Protein AF-A0A967NR79-F1 (afdb_monomer_lite)

Foldseek 3Di:
DDVVVVVVVVPPDDDDDDPPPPCVVDDPPVVVVDQDDAQLRQLLVVLVVDPDDPLLSVLLNVLSVQADLLQERPDDLVRSCVVSVDDSVSSVVSLVVSCQDPPHLGHHNALLSRLLRVCVVVVCCVPLLVVCSVPPVVCLVVVVLVVSCVVVVHDSVVSVVSSVVSVPDRSRRSNVRDPPPPPD

Sequence (184 aa):
IDWKTYLESYSLGGSTADSYEDDEDRPSYENLLTRKPSLSDHLMWQLSLSRLEDQERAIAGEIIGNVDDDGYLHVSVDELVDQIGCDPEQIEKVLDVVQNFDPPGVASRNLQECLLKQVEQLGMTDELVGIILREHINELETRRYQVIARNLQVPMDDVLGAAKFISGLDPRPGSQYSQEDVHY

Structure (mmCIF, N/CA/C/O backbone):
data_AF-A0A967NR79-F1
#
_entry.id   AF-A0A967NR79-F1
#
loop_
_atom_site.group_PDB
_atom_site.id
_atom_site.type_symbol
_atom_site.label_atom_id
_atom_site.label_alt_id
_atom_site.label_comp_id
_atom_site.label_asym_id
_atom_site.label_entity_id
_atom_site.label_seq_id
_atom_site.pdbx_PDB_ins_code
_atom_site.Cartn_x
_atom_site.Cartn_y
_atom_site.Cartn_z
_atom_site.occupancy
_atom_site.B_iso_or_equiv
_atom_site.auth_seq_id
_atom_site.auth_comp_id
_atom_site.auth_asym_id
_atom_site.auth_atom_id
_atom_site.pdbx_PDB_model_num
ATOM 1 N N . ILE A 1 1 ? 13.722 28.605 49.360 1.00 50.03 1 ILE A N 1
ATOM 2 C CA . ILE A 1 1 ? 13.320 27.310 49.952 1.00 50.03 1 ILE A CA 1
ATOM 3 C C . ILE A 1 1 ? 14.603 26.510 50.066 1.00 50.03 1 ILE A C 1
ATOM 5 O O . ILE A 1 1 ? 15.165 26.144 49.041 1.00 50.03 1 ILE A O 1
ATOM 9 N N . ASP A 1 2 ? 15.149 26.430 51.278 1.00 47.94 2 ASP A N 1
ATOM 10 C CA . ASP A 1 2 ? 16.471 25.857 51.538 1.00 47.94 2 ASP A CA 1
ATOM 11 C C . ASP A 1 2 ? 16.319 24.357 51.799 1.00 47.94 2 ASP A C 1
ATOM 13 O O . ASP A 1 2 ? 15.851 23.916 52.848 1.00 47.94 2 ASP A O 1
ATOM 17 N N . TRP A 1 3 ? 16.609 23.578 50.764 1.00 58.78 3 TRP A N 1
ATOM 18 C CA . TRP A 1 3 ? 16.385 22.136 50.715 1.00 58.78 3 TRP A CA 1
ATOM 19 C C . TRP A 1 3 ? 17.410 21.348 51.542 1.00 58.78 3 TRP A C 1
ATOM 21 O O . TRP A 1 3 ? 17.185 20.172 51.817 1.00 58.78 3 TRP A O 1
ATOM 31 N N . LYS A 1 4 ? 18.498 21.983 52.002 1.00 57.75 4 LYS A N 1
ATOM 32 C CA . LYS A 1 4 ? 19.481 21.344 52.892 1.00 57.75 4 LYS A CA 1
ATOM 33 C C . LYS A 1 4 ? 18.946 21.143 54.306 1.00 57.75 4 LYS A C 1
ATOM 35 O O . LYS A 1 4 ? 19.145 20.084 54.890 1.00 57.75 4 LYS A O 1
ATOM 40 N N . THR A 1 5 ? 18.188 22.108 54.822 1.00 56.47 5 THR A N 1
ATOM 41 C CA . THR A 1 5 ? 17.592 22.033 56.166 1.00 56.47 5 THR A CA 1
ATOM 42 C C . THR A 1 5 ? 16.515 20.949 56.268 1.00 56.47 5 THR A C 1
ATOM 44 O O . THR A 1 5 ? 16.303 20.380 57.335 1.00 56.47 5 THR A O 1
ATOM 47 N N . TYR A 1 6 ? 15.849 20.633 55.152 1.00 61.28 6 TYR A N 1
ATOM 48 C CA . TYR A 1 6 ? 14.828 19.582 55.092 1.00 61.28 6 TYR A CA 1
ATOM 49 C C . TYR A 1 6 ? 15.430 18.169 55.088 1.00 61.28 6 TYR A C 1
ATOM 51 O O . TYR A 1 6 ? 14.800 17.223 55.547 1.00 61.28 6 TYR A O 1
ATOM 59 N N . LEU A 1 7 ? 16.657 18.031 54.579 1.00 62.59 7 LEU A N 1
ATOM 60 C CA . LEU A 1 7 ? 17.375 16.759 54.490 1.00 62.59 7 LEU A CA 1
ATOM 61 C C . LEU A 1 7 ? 18.092 16.420 55.806 1.00 62.59 7 LEU A C 1
ATOM 63 O O . LEU A 1 7 ? 18.129 15.262 56.213 1.00 62.59 7 LEU A O 1
ATOM 67 N N . GLU A 1 8 ? 18.598 17.430 56.519 1.00 50.34 8 GLU A N 1
ATOM 68 C CA . GLU A 1 8 ? 19.242 17.235 57.825 1.00 50.34 8 GLU A CA 1
ATOM 69 C C . GLU A 1 8 ? 18.258 16.839 58.937 1.00 50.34 8 GLU A C 1
ATOM 71 O O . GLU A 1 8 ? 18.634 16.085 59.835 1.00 50.34 8 GLU A O 1
ATOM 76 N N . SER A 1 9 ? 16.992 17.271 58.876 1.00 52.62 9 SER A N 1
ATOM 77 C CA . SER A 1 9 ? 15.985 16.914 59.891 1.00 52.62 9 SER A CA 1
ATOM 78 C C . SER A 1 9 ? 15.571 15.439 59.847 1.00 52.62 9 SER A C 1
ATOM 80 O O . SER A 1 9 ? 15.115 14.906 60.857 1.00 52.62 9 SER A O 1
ATOM 82 N N . TYR A 1 10 ? 15.779 14.764 58.713 1.00 54.59 10 TYR A N 1
ATOM 83 C CA . TYR A 1 10 ? 15.472 13.342 58.542 1.00 54.59 10 TYR A CA 1
ATOM 84 C C . TYR A 1 10 ? 16.602 12.413 59.013 1.00 54.59 10 TYR A C 1
ATOM 86 O O . TYR A 1 10 ? 16.379 11.223 59.219 1.00 54.59 10 TYR A O 1
ATOM 94 N N . SER A 1 11 ? 17.815 12.941 59.214 1.00 50.12 11 SER A N 1
ATOM 95 C CA . SER A 1 11 ? 19.000 12.135 59.538 1.00 50.12 11 SER A CA 1
ATOM 96 C C . SER A 1 11 ? 19.236 11.926 61.044 1.00 50.12 11 SER A C 1
ATOM 98 O O . SER A 1 11 ? 20.211 11.272 61.415 1.00 50.12 11 SER A O 1
ATOM 100 N N . LEU A 1 12 ? 18.382 12.450 61.931 1.00 53.16 12 LEU A N 1
ATOM 101 C CA . LEU A 1 12 ? 18.560 12.330 63.384 1.00 53.16 12 LEU A CA 1
ATOM 102 C C . LEU A 1 12 ? 17.370 11.614 64.044 1.00 53.16 12 LEU A C 1
ATOM 104 O O . LEU A 1 12 ? 16.599 12.203 64.797 1.00 53.16 12 LEU A O 1
ATOM 108 N N . GLY A 1 13 ? 17.211 10.320 63.753 1.00 41.91 13 GLY A N 1
ATOM 109 C CA . GLY A 1 13 ? 16.096 9.535 64.288 1.00 41.91 13 GLY A CA 1
ATOM 110 C C . GLY A 1 13 ? 16.207 8.025 64.092 1.00 41.91 13 GLY A C 1
ATOM 111 O O . GLY A 1 13 ? 15.398 7.454 63.383 1.00 41.91 13 GLY A O 1
ATOM 112 N N . GLY A 1 14 ? 17.201 7.402 64.732 1.00 39.66 14 GLY A N 1
ATOM 113 C CA . GLY A 1 14 ? 17.130 6.049 65.310 1.00 39.66 14 GLY A CA 1
ATOM 114 C C . GLY A 1 14 ? 16.618 4.872 64.463 1.00 39.66 14 GLY A C 1
ATOM 115 O O . GLY A 1 14 ? 15.421 4.636 64.362 1.00 39.66 14 GLY A O 1
ATOM 116 N N . SER A 1 15 ? 17.574 4.055 64.020 1.00 49.41 15 SER A N 1
ATOM 117 C CA . SER A 1 15 ? 17.548 2.592 63.875 1.00 49.41 15 SER A CA 1
ATOM 118 C C . SER A 1 15 ? 16.203 1.868 64.053 1.00 49.41 15 SER A C 1
ATOM 120 O O . SER A 1 15 ? 15.796 1.545 65.168 1.00 49.41 15 SER A O 1
ATOM 122 N N . THR A 1 16 ? 15.623 1.442 62.935 1.00 38.75 16 THR A N 1
ATOM 123 C CA . THR A 1 16 ? 14.939 0.147 62.843 1.00 38.75 16 THR A CA 1
ATOM 124 C C . THR A 1 16 ? 15.657 -0.655 61.769 1.00 38.75 16 THR A C 1
ATOM 126 O O . THR A 1 16 ? 15.883 -0.179 60.660 1.00 38.75 16 THR A O 1
ATOM 129 N N . ALA A 1 17 ? 16.137 -1.830 62.164 1.00 48.03 17 ALA A N 1
ATOM 130 C CA . ALA A 1 17 ? 16.659 -2.820 61.248 1.00 48.03 17 ALA A CA 1
ATOM 131 C C . ALA A 1 17 ? 15.478 -3.345 60.431 1.00 48.03 17 ALA A C 1
ATOM 133 O O . ALA A 1 17 ? 14.705 -4.153 60.935 1.00 48.03 17 ALA A O 1
ATOM 134 N N . ASP A 1 18 ? 15.343 -2.857 59.206 1.00 36.00 18 ASP A N 1
ATOM 135 C CA . ASP A 1 18 ? 14.655 -3.581 58.151 1.00 36.00 18 ASP A CA 1
ATOM 136 C C . ASP A 1 18 ? 15.695 -3.834 57.068 1.00 36.00 18 ASP A C 1
ATOM 138 O O . ASP A 1 18 ? 16.332 -2.910 56.551 1.00 36.00 18 ASP A O 1
ATOM 142 N N . SER A 1 19 ? 15.944 -5.113 56.817 1.00 41.72 19 SER A N 1
ATOM 143 C CA . SER A 1 19 ? 16.743 -5.566 55.695 1.00 41.72 19 SER A CA 1
ATOM 144 C C . SER A 1 19 ? 16.012 -5.152 54.425 1.00 41.72 19 SER A C 1
ATOM 146 O O . SER A 1 19 ? 15.098 -5.839 53.982 1.00 41.72 19 SER A O 1
ATOM 148 N N . TYR A 1 20 ? 16.406 -4.026 53.840 1.00 39.44 20 TYR A N 1
ATOM 149 C CA . TYR A 1 20 ? 16.161 -3.805 52.426 1.00 39.44 20 TYR A CA 1
ATOM 150 C C . TYR A 1 20 ? 17.082 -4.779 51.696 1.00 39.44 20 TYR A C 1
ATOM 152 O O . TYR A 1 20 ? 18.272 -4.516 51.521 1.00 39.44 20 TYR A O 1
ATOM 160 N N . GLU A 1 21 ? 16.545 -5.959 51.379 1.00 42.28 21 GLU A N 1
ATOM 161 C CA . GLU A 1 21 ? 17.017 -6.708 50.223 1.00 42.28 21 GLU A CA 1
ATOM 162 C C . GLU A 1 21 ? 17.075 -5.719 49.061 1.00 42.28 21 GLU A C 1
ATOM 164 O O . GLU A 1 21 ? 16.127 -4.971 48.810 1.00 42.28 21 GLU A O 1
ATOM 169 N N . ASP A 1 22 ? 18.255 -5.650 48.460 1.00 46.41 22 ASP A N 1
ATOM 170 C CA . ASP A 1 22 ? 18.539 -4.891 47.260 1.00 46.41 22 ASP A CA 1
ATOM 171 C C . ASP A 1 22 ? 17.556 -5.362 46.184 1.00 46.41 22 ASP A C 1
ATOM 173 O O . ASP A 1 22 ? 17.708 -6.436 45.607 1.00 46.41 22 ASP A O 1
ATOM 177 N N . ASP A 1 23 ? 16.473 -4.608 46.001 1.00 48.06 23 ASP A N 1
ATOM 178 C CA . ASP A 1 23 ? 15.471 -4.824 44.957 1.00 48.06 23 ASP A CA 1
ATOM 179 C C . ASP A 1 23 ? 16.078 -4.316 43.636 1.00 48.06 23 ASP A C 1
ATOM 181 O O . ASP A 1 23 ? 15.612 -3.348 43.030 1.00 48.06 23 ASP A O 1
ATOM 185 N N . GLU A 1 24 ? 17.191 -4.951 43.247 1.00 49.53 24 GLU A N 1
ATOM 186 C CA . GLU A 1 24 ? 17.968 -4.745 42.015 1.00 49.53 24 GLU A CA 1
ATOM 187 C C . GLU A 1 24 ? 17.158 -5.164 40.763 1.00 49.53 24 GLU A C 1
ATOM 189 O O . GLU A 1 24 ? 17.580 -4.929 39.634 1.00 49.53 24 GLU A O 1
ATOM 194 N N . ASP A 1 25 ? 15.952 -5.713 40.964 1.00 52.41 25 ASP A N 1
ATOM 195 C CA . ASP A 1 25 ? 15.007 -6.186 39.946 1.00 52.41 25 ASP A CA 1
ATOM 196 C C . ASP A 1 25 ? 13.837 -5.218 39.674 1.00 52.41 25 ASP A C 1
ATOM 198 O O . ASP A 1 25 ? 12.861 -5.574 39.006 1.00 52.41 25 ASP A O 1
ATOM 202 N N . ARG A 1 26 ? 13.892 -3.961 40.140 1.00 52.38 26 ARG A N 1
ATOM 203 C CA . ARG A 1 26 ? 12.943 -2.942 39.655 1.00 52.38 26 ARG A CA 1
ATOM 204 C C . ARG A 1 26 ? 13.388 -2.448 38.281 1.00 52.38 26 ARG A C 1
ATOM 206 O O . ARG A 1 26 ? 14.457 -1.843 38.188 1.00 52.38 26 ARG A O 1
ATOM 213 N N . PRO A 1 27 ? 12.572 -2.609 37.218 1.00 53.12 27 PRO A N 1
ATOM 214 C CA . PRO A 1 27 ? 12.869 -1.987 35.938 1.00 53.12 27 PRO A CA 1
ATOM 215 C C . PRO A 1 27 ? 13.110 -0.493 36.160 1.00 53.12 27 PRO A C 1
ATOM 217 O O . PRO A 1 27 ? 12.272 0.183 36.762 1.00 53.12 27 PRO A O 1
ATOM 220 N N . SER A 1 28 ? 14.265 0.008 35.708 1.00 58.50 28 SER A N 1
ATOM 221 C CA . SER A 1 28 ? 14.600 1.432 35.778 1.00 58.50 28 SER A CA 1
ATOM 222 C C . SER A 1 28 ? 13.406 2.264 35.303 1.00 58.50 28 SER A C 1
ATOM 224 O O . SER A 1 28 ? 12.831 1.974 34.252 1.00 58.50 28 SER A O 1
ATOM 226 N N . TYR A 1 29 ? 13.028 3.307 36.050 1.00 53.12 29 TYR A N 1
ATOM 227 C CA . TYR A 1 29 ? 11.969 4.242 35.642 1.00 53.12 29 TYR A CA 1
ATOM 228 C C . TYR A 1 29 ? 12.226 4.826 34.235 1.00 53.12 29 TYR A C 1
ATOM 230 O O . TYR A 1 29 ? 11.279 5.186 33.540 1.00 53.12 29 TYR A O 1
ATOM 238 N N . GLU A 1 30 ? 13.485 4.854 33.781 1.00 51.00 30 GLU A N 1
ATOM 239 C CA . GLU A 1 30 ? 13.865 5.247 32.418 1.00 51.00 30 GLU A CA 1
ATOM 240 C C . GLU A 1 30 ? 13.456 4.219 31.344 1.00 51.00 30 GLU A C 1
ATOM 242 O O . GLU A 1 30 ? 13.060 4.603 30.241 1.00 51.00 30 GLU A O 1
ATOM 247 N N . ASN A 1 31 ? 13.452 2.920 31.668 1.00 52.62 31 ASN A N 1
ATOM 248 C CA . ASN A 1 31 ? 12.990 1.861 30.760 1.00 52.62 31 ASN A CA 1
ATOM 249 C C . ASN A 1 31 ? 11.470 1.901 30.546 1.00 52.62 31 ASN A C 1
ATOM 251 O O . ASN A 1 31 ? 10.983 1.482 29.497 1.00 52.62 31 ASN A O 1
ATOM 255 N N . LEU A 1 32 ? 10.708 2.433 31.509 1.00 51.25 32 LEU A N 1
ATOM 256 C CA . LEU A 1 32 ? 9.254 2.569 31.379 1.00 51.25 32 LEU A CA 1
ATOM 257 C C . LEU A 1 32 ? 8.849 3.743 30.465 1.00 51.25 32 LEU A C 1
ATOM 259 O O . LEU A 1 32 ? 7.745 3.746 29.928 1.00 51.25 32 LEU A O 1
ATOM 263 N N . LEU A 1 33 ? 9.741 4.722 30.268 1.00 54.84 33 LEU A N 1
ATOM 264 C CA . LEU A 1 33 ? 9.472 5.962 29.527 1.00 54.84 33 LEU A CA 1
ATOM 265 C C . LEU A 1 33 ? 9.845 5.908 28.031 1.00 54.84 33 LEU A C 1
ATOM 267 O O . LEU A 1 33 ? 9.569 6.867 27.316 1.00 54.84 33 LEU A O 1
ATOM 271 N N . THR A 1 34 ? 10.435 4.810 27.541 1.00 60.12 34 THR A N 1
ATOM 272 C CA . THR A 1 34 ? 11.107 4.774 26.221 1.00 60.12 34 THR A CA 1
ATOM 273 C C . THR A 1 34 ? 10.579 3.675 25.286 1.00 60.12 34 THR A C 1
ATOM 275 O O . THR A 1 34 ? 11.264 3.256 24.355 1.00 60.12 34 THR A O 1
ATOM 278 N N . ARG A 1 35 ? 9.351 3.178 25.481 1.00 66.81 35 ARG A N 1
ATOM 279 C CA . ARG A 1 35 ? 8.731 2.307 24.467 1.00 66.81 35 ARG A CA 1
ATOM 280 C C . ARG A 1 35 ? 8.272 3.158 23.288 1.00 66.81 35 ARG A C 1
ATOM 282 O O . ARG A 1 35 ? 7.455 4.060 23.455 1.00 66.81 35 ARG A O 1
ATOM 289 N N . LYS A 1 36 ? 8.815 2.880 22.100 1.00 77.06 36 LYS A N 1
ATOM 290 C CA . LYS A 1 36 ? 8.313 3.471 20.855 1.00 77.06 36 LYS A CA 1
ATOM 291 C C . LYS A 1 36 ? 6.861 3.017 20.635 1.00 77.06 36 LYS A C 1
ATOM 293 O O . LYS A 1 36 ? 6.563 1.857 20.928 1.00 77.06 36 LYS A O 1
ATOM 298 N N . PRO A 1 37 ? 5.970 3.897 20.147 1.00 83.88 37 PRO A N 1
ATOM 299 C CA . PRO 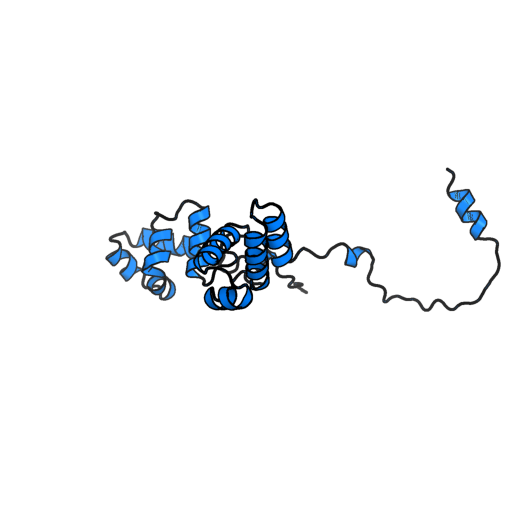A 1 37 ? 4.598 3.510 19.831 1.00 83.88 37 PRO A CA 1
ATOM 300 C C . PRO A 1 37 ? 4.588 2.395 18.778 1.00 83.88 37 PRO A C 1
ATOM 302 O O . PRO A 1 37 ? 5.428 2.397 17.876 1.00 83.88 37 PRO A O 1
ATOM 305 N N . SER A 1 38 ? 3.656 1.450 18.911 1.00 91.69 38 SER A N 1
ATOM 306 C CA . SER A 1 38 ? 3.418 0.410 17.903 1.00 91.69 38 SER A CA 1
ATOM 307 C C . SER A 1 38 ? 2.781 0.993 16.633 1.00 91.69 38 SER A C 1
ATOM 309 O O . SER A 1 38 ? 2.335 2.146 16.627 1.00 91.69 38 SER A O 1
ATOM 311 N N . LEU A 1 39 ? 2.694 0.193 15.562 1.00 92.94 39 LEU A N 1
ATOM 312 C CA . LEU A 1 39 ? 1.961 0.585 14.354 1.00 92.94 39 LEU A CA 1
ATOM 313 C C . LEU A 1 39 ? 0.501 0.907 14.692 1.00 92.94 39 LEU A C 1
ATOM 315 O O . LEU A 1 39 ? -0.003 1.957 14.309 1.00 92.94 39 LEU A O 1
ATOM 319 N N . SER A 1 40 ? -0.154 0.043 15.472 1.00 94.25 40 SER A N 1
ATOM 320 C CA . SER A 1 40 ? -1.543 0.248 15.889 1.00 94.25 40 SER A CA 1
ATOM 321 C C . SER A 1 40 ? -1.712 1.552 16.679 1.00 94.25 40 SER A C 1
ATOM 323 O O . SER A 1 40 ? -2.611 2.334 16.376 1.00 94.25 40 SER A O 1
ATOM 325 N N . ASP A 1 41 ? -0.798 1.866 17.609 1.00 93.31 41 ASP A N 1
ATOM 326 C CA . ASP A 1 41 ? -0.824 3.143 18.343 1.00 93.31 41 ASP A CA 1
ATOM 327 C C . ASP A 1 41 ? -0.707 4.346 17.396 1.00 93.31 41 ASP A C 1
ATOM 329 O O . ASP A 1 41 ? -1.383 5.363 17.579 1.00 93.31 41 ASP A O 1
ATOM 333 N N . HIS A 1 42 ? 0.143 4.233 16.372 1.00 94.44 42 HIS A N 1
ATOM 334 C CA . HIS A 1 42 ? 0.334 5.279 15.375 1.00 94.44 42 HIS A CA 1
ATOM 335 C C . HIS A 1 42 ? -0.923 5.507 14.524 1.00 94.44 42 HIS A C 1
ATOM 337 O O . HIS A 1 42 ? -1.377 6.648 14.390 1.00 94.44 42 HIS A O 1
ATOM 343 N N . LEU A 1 43 ? -1.529 4.431 14.019 1.00 95.62 43 LEU A N 1
ATOM 344 C CA . LEU A 1 43 ? -2.758 4.492 13.227 1.00 95.62 43 LEU A CA 1
ATOM 345 C C . LEU A 1 43 ? -3.945 4.990 14.062 1.00 95.62 43 LEU A C 1
ATOM 347 O O . LEU A 1 43 ? -4.735 5.812 13.600 1.00 95.62 43 LEU A O 1
ATOM 351 N N . MET A 1 44 ? -4.051 4.565 15.324 1.00 95.94 44 MET A N 1
ATOM 352 C CA . MET A 1 44 ? -5.079 5.051 16.252 1.00 95.94 44 MET A CA 1
ATOM 353 C C . MET A 1 44 ? -4.911 6.542 16.558 1.00 95.94 44 MET A C 1
ATOM 355 O O . MET A 1 44 ? -5.896 7.282 16.660 1.00 95.94 44 MET A O 1
ATOM 359 N N . TRP A 1 45 ? -3.669 7.021 16.662 1.00 95.12 45 TRP A N 1
ATOM 360 C CA . TRP A 1 45 ? -3.392 8.449 16.772 1.00 95.12 45 TRP A CA 1
ATOM 361 C C . TRP A 1 45 ? -3.844 9.207 15.514 1.00 95.12 45 TRP A C 1
ATOM 363 O O . TRP A 1 45 ? -4.531 10.221 15.645 1.00 95.12 45 TRP A O 1
ATOM 373 N N . GLN A 1 46 ? -3.571 8.708 14.308 1.00 96.00 46 GLN A N 1
ATOM 374 C CA . GLN A 1 46 ? -4.058 9.323 13.063 1.00 96.00 46 GLN A CA 1
ATOM 375 C C . GLN A 1 46 ? -5.583 9.310 12.961 1.00 96.00 46 GLN A C 1
ATOM 377 O O . GLN A 1 46 ? -6.189 10.328 12.617 1.00 96.00 46 GLN A O 1
ATOM 382 N N . LEU A 1 47 ? -6.219 8.209 13.362 1.00 95.81 47 LEU A N 1
ATOM 383 C CA . LEU A 1 47 ? -7.670 8.111 13.463 1.00 95.81 47 LEU A CA 1
ATOM 384 C C . LEU A 1 47 ? -8.233 9.202 14.383 1.00 95.81 47 LEU A C 1
ATOM 386 O O . LEU A 1 47 ? -9.250 9.814 14.061 1.00 95.81 47 LEU A O 1
ATOM 390 N N . SER A 1 48 ? -7.558 9.504 15.497 1.00 94.31 48 SER A N 1
ATOM 391 C CA . SER A 1 48 ? -7.974 10.573 16.416 1.00 94.31 48 SER A CA 1
ATOM 392 C C . SER A 1 48 ? -7.893 11.985 15.818 1.00 94.31 48 SER A C 1
ATOM 394 O O . SER A 1 48 ? -8.606 12.879 16.275 1.00 94.31 48 SER A O 1
ATOM 396 N N . LEU A 1 49 ? -7.054 12.181 14.796 1.00 92.81 49 LEU A N 1
ATOM 397 C CA . LEU A 1 49 ? -6.903 13.443 14.066 1.00 92.81 49 LEU A CA 1
ATOM 398 C C . LEU A 1 49 ? -7.832 13.546 12.847 1.00 92.81 49 LEU A C 1
ATOM 400 O O . LEU A 1 49 ? -8.044 14.644 12.324 1.00 92.81 49 LEU A O 1
ATOM 404 N N . SER A 1 50 ? -8.373 12.417 12.386 1.00 91.69 50 SER A N 1
ATOM 405 C CA . SER A 1 50 ? -9.294 12.350 11.254 1.00 91.69 50 SER A CA 1
ATOM 406 C C . SER A 1 50 ? -10.670 12.946 11.588 1.00 91.69 50 SER A C 1
ATOM 408 O O . SER A 1 50 ? -11.083 13.024 12.746 1.00 91.69 50 SER A O 1
ATOM 410 N N . ARG A 1 51 ? -11.406 13.379 10.558 1.00 91.44 51 ARG A N 1
ATOM 411 C CA . ARG A 1 51 ? -12.770 13.927 10.684 1.00 91.44 51 ARG A CA 1
ATOM 412 C C . ARG A 1 51 ? -13.834 12.883 10.340 1.00 91.44 51 ARG A C 1
ATOM 414 O O . ARG A 1 51 ? -14.715 13.163 9.536 1.00 91.44 51 ARG A O 1
ATOM 421 N N . LEU A 1 52 ? -13.707 11.694 10.916 1.00 92.31 52 LEU A N 1
ATOM 422 C CA . LEU A 1 52 ? -14.668 10.605 10.750 1.00 92.31 52 LEU A CA 1
ATOM 423 C C . LEU A 1 52 ? -15.810 10.714 11.769 1.00 92.31 52 LEU A C 1
ATOM 425 O O . LEU A 1 52 ? -15.597 11.144 12.908 1.00 92.31 52 LEU A O 1
ATOM 429 N N . GLU A 1 53 ? -17.013 10.320 11.362 1.00 93.12 53 GLU A N 1
ATOM 430 C CA . GLU A 1 53 ? -18.173 10.208 12.252 1.00 93.12 53 GLU A CA 1
ATOM 431 C C . GLU A 1 53 ? -18.007 9.042 13.242 1.00 93.12 53 GLU A C 1
ATOM 433 O O . GLU A 1 53 ? -17.193 8.144 13.033 1.00 93.12 53 GLU A O 1
ATOM 438 N N . ASP A 1 54 ? -18.784 9.013 14.329 1.00 90.69 54 ASP A N 1
ATOM 439 C CA . ASP A 1 54 ? -18.619 8.005 15.392 1.00 90.69 54 ASP A CA 1
ATOM 440 C C . ASP A 1 54 ? -18.712 6.559 14.871 1.00 90.69 54 ASP A C 1
ATOM 442 O O . ASP A 1 54 ? -17.945 5.694 15.296 1.00 90.69 54 ASP A O 1
ATOM 446 N N . GLN A 1 55 ? -19.605 6.302 13.909 1.00 90.44 55 GLN A N 1
ATOM 447 C CA . GLN A 1 55 ? -19.743 4.985 13.284 1.00 90.44 55 GLN A CA 1
ATOM 448 C C . GLN A 1 55 ? -18.536 4.640 12.398 1.00 90.44 55 GLN A C 1
ATOM 450 O O . GLN A 1 55 ? -18.031 3.523 12.450 1.00 90.44 55 GLN A O 1
ATOM 455 N N . GLU A 1 56 ? -18.033 5.598 11.619 1.00 94.12 56 GLU A N 1
ATOM 456 C CA . GLU A 1 56 ? -16.841 5.413 10.784 1.00 94.12 56 GLU A CA 1
ATOM 457 C C . GLU A 1 56 ? -15.585 5.205 11.636 1.00 94.12 56 GLU A C 1
ATOM 459 O O . GLU A 1 56 ? -14.735 4.387 11.297 1.00 94.12 56 GLU A O 1
ATOM 464 N N . ARG A 1 57 ? -15.482 5.886 12.784 1.00 94.38 57 ARG A N 1
ATOM 465 C CA . ARG A 1 57 ? -14.382 5.694 13.739 1.00 94.38 57 ARG A CA 1
ATOM 466 C C . ARG A 1 57 ? -14.398 4.308 14.368 1.00 94.38 57 ARG A C 1
ATOM 468 O O . ARG A 1 57 ? -13.327 3.748 14.580 1.00 94.38 57 ARG A O 1
ATOM 475 N N . ALA A 1 58 ? -15.579 3.760 14.654 1.00 92.62 58 ALA A N 1
ATOM 476 C CA . ALA A 1 58 ? -15.700 2.388 15.138 1.00 92.62 58 ALA A CA 1
ATOM 477 C C . ALA A 1 58 ? -15.209 1.387 14.080 1.00 92.62 58 ALA A C 1
ATOM 479 O O . ALA A 1 58 ? -14.388 0.530 14.392 1.00 92.62 58 ALA A O 1
ATOM 480 N N . ILE A 1 59 ? -15.628 1.560 12.821 1.00 94.62 59 ILE A N 1
ATOM 481 C CA . ILE A 1 59 ? -15.168 0.728 11.698 1.00 94.62 59 ILE A CA 1
ATOM 482 C C . ILE A 1 59 ? -13.648 0.841 11.516 1.00 94.62 59 ILE A C 1
ATOM 484 O O . ILE A 1 59 ? -12.963 -0.172 11.423 1.00 94.62 59 ILE A O 1
ATOM 488 N N . ALA A 1 60 ? -13.105 2.061 11.510 1.00 95.69 60 ALA A N 1
ATOM 489 C CA . ALA A 1 60 ? -11.671 2.289 11.360 1.00 95.69 60 ALA A CA 1
ATOM 490 C C . ALA A 1 60 ? -10.867 1.658 12.503 1.00 95.69 60 ALA A C 1
ATOM 492 O O . ALA A 1 60 ? -9.805 1.097 12.260 1.00 95.69 60 ALA A O 1
ATOM 493 N N . GLY A 1 61 ? -11.378 1.726 13.737 1.00 94.94 61 GLY A N 1
ATOM 494 C CA . GLY A 1 61 ? -10.762 1.081 14.894 1.00 94.94 61 GLY A CA 1
ATOM 495 C C . GLY A 1 61 ? -10.659 -0.435 14.728 1.00 94.94 61 GLY A C 1
ATOM 496 O O . GLY A 1 61 ? -9.599 -0.994 14.996 1.00 94.94 61 GLY A O 1
ATOM 497 N N . GLU A 1 62 ? -11.711 -1.083 14.222 1.00 95.00 62 GLU A N 1
ATOM 498 C CA . GLU A 1 62 ? -11.674 -2.525 13.945 1.00 95.00 62 GLU A CA 1
ATOM 499 C C . GLU A 1 62 ? -10.740 -2.879 12.788 1.00 95.00 62 GLU A C 1
ATOM 501 O O . GLU A 1 62 ? -9.991 -3.849 12.879 1.00 95.00 62 GLU A O 1
ATOM 506 N N . ILE A 1 63 ? -10.713 -2.071 11.725 1.00 95.69 63 ILE A N 1
ATOM 507 C CA . ILE A 1 63 ? -9.753 -2.253 10.629 1.00 95.69 63 ILE A CA 1
ATOM 508 C C . ILE A 1 63 ? -8.325 -2.186 11.178 1.00 95.69 63 ILE A C 1
ATOM 510 O O . ILE A 1 63 ? -7.560 -3.123 10.981 1.00 95.69 63 ILE A O 1
ATOM 514 N N . ILE A 1 64 ? -7.986 -1.123 11.918 1.00 95.69 64 ILE A N 1
ATOM 515 C CA . ILE A 1 64 ? -6.657 -0.917 12.515 1.00 95.69 64 ILE A CA 1
ATOM 516 C C . ILE A 1 64 ? -6.292 -2.053 13.480 1.00 95.69 64 ILE A C 1
ATOM 518 O O . ILE A 1 64 ? -5.140 -2.478 13.516 1.00 95.69 64 ILE A O 1
ATOM 522 N N . GLY A 1 65 ? -7.259 -2.567 14.243 1.00 94.12 65 GLY A N 1
ATOM 523 C CA . GLY A 1 65 ? -7.059 -3.700 15.148 1.00 94.12 65 GLY A CA 1
ATOM 524 C C . GLY A 1 65 ? -6.749 -5.025 14.442 1.00 94.12 65 GLY A C 1
ATOM 525 O O . GLY A 1 65 ? -6.181 -5.919 15.065 1.00 94.12 65 GLY A O 1
ATOM 526 N N . ASN A 1 66 ? -7.081 -5.146 13.153 1.00 95.00 66 ASN A N 1
ATOM 527 C CA . ASN A 1 66 ? -6.817 -6.325 12.323 1.00 95.00 66 ASN A CA 1
ATOM 528 C C . ASN A 1 66 ? -5.627 -6.140 11.357 1.00 95.00 66 ASN A C 1
ATOM 530 O O . AS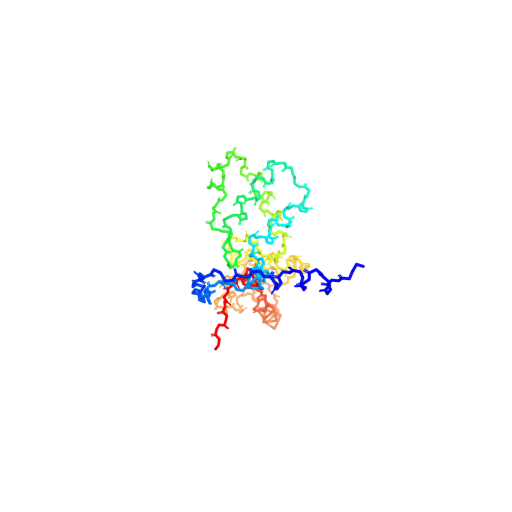N A 1 66 ? -5.412 -6.985 10.480 1.00 95.00 66 ASN A O 1
ATOM 534 N N . VAL A 1 67 ? -4.864 -5.050 11.498 1.00 94.94 67 VAL A N 1
ATOM 535 C CA . VAL A 1 67 ? -3.599 -4.839 10.779 1.00 94.94 67 VAL A CA 1
ATOM 536 C C . VAL A 1 67 ? -2.463 -5.545 11.525 1.00 94.94 67 VAL A C 1
ATOM 538 O O . VAL A 1 67 ? -2.339 -5.400 12.741 1.00 94.94 67 VAL A O 1
ATOM 541 N N . ASP A 1 68 ? -1.638 -6.308 10.809 1.00 93.19 68 ASP A N 1
ATOM 542 C CA . ASP A 1 68 ? -0.454 -6.963 11.379 1.00 93.19 68 ASP A CA 1
ATOM 543 C C . ASP A 1 68 ? 0.763 -6.030 11.516 1.00 93.19 68 ASP A C 1
ATOM 545 O O . ASP A 1 68 ? 0.745 -4.863 11.124 1.00 93.19 68 ASP A O 1
ATOM 549 N N . ASP A 1 69 ? 1.858 -6.569 12.054 1.00 90.50 69 ASP A N 1
ATOM 550 C CA . ASP A 1 69 ? 3.115 -5.836 12.229 1.00 90.50 69 ASP A CA 1
ATOM 551 C C . ASP A 1 69 ? 3.791 -5.450 10.898 1.00 90.50 69 ASP A C 1
ATOM 553 O O . ASP A 1 69 ? 4.568 -4.495 10.864 1.00 90.50 69 ASP A O 1
ATOM 557 N N . ASP A 1 70 ? 3.496 -6.150 9.797 1.00 91.88 70 ASP A N 1
ATOM 558 C CA . ASP A 1 70 ? 4.002 -5.822 8.459 1.00 91.88 70 ASP A CA 1
ATOM 559 C C . ASP A 1 70 ? 3.158 -4.721 7.776 1.00 91.88 70 ASP A C 1
ATOM 561 O O . ASP A 1 70 ? 3.607 -4.106 6.802 1.00 91.88 70 ASP A O 1
ATOM 565 N N . GLY A 1 71 ? 1.976 -4.408 8.317 1.00 93.19 71 GLY A N 1
ATOM 566 C CA . GLY A 1 71 ? 1.053 -3.380 7.840 1.00 93.19 71 GLY A CA 1
ATOM 567 C C . GLY A 1 71 ? -0.076 -3.893 6.941 1.00 93.19 71 GLY A C 1
ATOM 568 O O . GLY A 1 71 ? -0.728 -3.079 6.284 1.00 93.19 71 GLY A O 1
ATOM 569 N N . TYR A 1 72 ? -0.328 -5.203 6.903 1.00 96.12 72 TYR A N 1
ATOM 570 C CA . TYR A 1 72 ? -1.371 -5.843 6.100 1.00 96.12 72 TYR A CA 1
ATOM 571 C C . TYR A 1 72 ? -2.643 -6.129 6.899 1.00 96.12 72 TYR A C 1
ATOM 573 O O . TYR A 1 72 ? -2.596 -6.522 8.063 1.00 96.12 72 TYR A O 1
ATOM 581 N N . LEU A 1 73 ? -3.794 -5.965 6.245 1.00 95.50 73 LEU A N 1
ATOM 582 C CA . LEU A 1 73 ? -5.101 -6.307 6.801 1.00 95.50 73 LEU A CA 1
ATOM 583 C C . LEU A 1 73 ? -5.405 -7.792 6.559 1.00 95.50 73 LEU A C 1
ATOM 585 O O . LEU A 1 73 ? -5.489 -8.222 5.407 1.00 95.50 73 LEU A O 1
ATOM 589 N N . HIS A 1 74 ? -5.620 -8.561 7.630 1.00 91.06 74 HIS A N 1
ATOM 590 C CA . HIS A 1 74 ? -5.898 -10.009 7.533 1.00 91.06 74 HIS A CA 1
ATOM 591 C C . HIS A 1 74 ? -7.376 -10.387 7.541 1.00 91.06 74 HIS A C 1
ATOM 593 O O . HIS A 1 74 ? -7.710 -11.546 7.307 1.00 91.06 74 HIS A O 1
ATOM 599 N N . VAL A 1 75 ? -8.258 -9.427 7.806 1.00 92.44 75 VAL A N 1
ATOM 600 C CA . VAL A 1 75 ? -9.706 -9.641 7.834 1.00 92.44 75 VAL A CA 1
ATOM 601 C C . VAL A 1 75 ? -10.338 -9.190 6.519 1.00 92.44 75 VAL A C 1
ATOM 603 O O . VAL A 1 75 ? -9.963 -8.168 5.939 1.00 92.44 75 VAL A O 1
ATOM 606 N N . SER A 1 76 ? -11.301 -9.962 6.027 1.00 91.50 76 SER A N 1
ATOM 607 C CA . SER A 1 76 ? -12.087 -9.598 4.850 1.00 91.50 76 SER A CA 1
ATOM 608 C C . SER A 1 76 ? -13.187 -8.587 5.189 1.00 91.50 76 SER A C 1
ATOM 610 O O . SER A 1 76 ? -13.632 -8.469 6.330 1.00 91.50 76 SER A O 1
ATOM 612 N N . VAL A 1 77 ? -13.674 -7.865 4.177 1.00 90.12 77 VAL A N 1
ATOM 613 C CA . VAL A 1 77 ? -14.797 -6.929 4.354 1.00 90.12 77 VAL A CA 1
ATOM 614 C C . VAL A 1 77 ? -16.059 -7.660 4.814 1.00 90.12 77 VAL A C 1
ATOM 616 O O . VAL A 1 77 ? -16.755 -7.149 5.682 1.00 90.12 77 VAL A O 1
ATOM 619 N N . ASP A 1 78 ? -16.321 -8.868 4.308 1.00 90.00 78 ASP A N 1
ATOM 620 C CA . ASP A 1 78 ? -17.468 -9.681 4.734 1.00 90.00 78 ASP A CA 1
ATOM 621 C C . ASP A 1 78 ? -17.389 -10.050 6.227 1.00 90.00 78 ASP A C 1
ATOM 623 O O . ASP A 1 78 ? -18.379 -9.948 6.948 1.00 90.00 78 ASP A O 1
ATOM 627 N N . GLU A 1 79 ? -16.202 -10.400 6.729 1.00 90.62 79 GLU A N 1
ATOM 628 C CA . GLU A 1 79 ? -16.004 -10.667 8.159 1.00 90.62 79 GLU A CA 1
ATOM 629 C C . GLU A 1 79 ? -16.208 -9.407 9.016 1.00 90.62 79 GLU A C 1
ATOM 631 O O . GLU A 1 79 ? -16.803 -9.485 10.091 1.00 90.62 79 GLU A O 1
ATOM 636 N N . LEU A 1 80 ? -15.775 -8.235 8.536 1.00 89.88 80 LEU A N 1
ATOM 637 C CA . LEU A 1 80 ? -16.03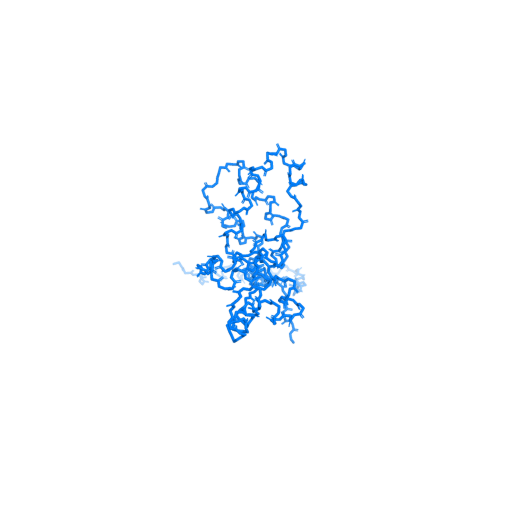6 -6.955 9.207 1.00 89.88 80 LEU A CA 1
ATOM 638 C C . LEU A 1 80 ? -17.532 -6.597 9.205 1.00 89.88 80 LEU A C 1
ATOM 640 O O . LEU A 1 80 ? -18.039 -6.075 10.201 1.00 89.88 80 LEU A O 1
ATOM 644 N N . VAL A 1 81 ? -18.259 -6.900 8.122 1.00 90.75 81 VAL A N 1
ATOM 645 C CA . VAL A 1 81 ? -19.724 -6.743 8.055 1.00 90.75 81 VAL A CA 1
ATOM 646 C C . VAL A 1 81 ? -20.391 -7.591 9.134 1.00 90.75 81 VAL A C 1
ATOM 648 O O . VAL A 1 81 ? -21.226 -7.074 9.876 1.00 90.75 81 VAL A O 1
ATOM 651 N N . ASP A 1 82 ? -20.002 -8.860 9.262 1.00 89.69 82 ASP A N 1
ATOM 652 C CA . ASP A 1 82 ? -20.583 -9.782 10.242 1.00 89.69 82 ASP A CA 1
ATOM 653 C C . ASP A 1 82 ? -20.291 -9.367 11.695 1.00 89.69 82 ASP A C 1
ATOM 655 O O . ASP A 1 82 ? -21.128 -9.566 12.580 1.00 89.69 82 ASP A O 1
ATOM 659 N N . GLN A 1 83 ? -19.126 -8.766 11.955 1.00 86.44 83 GLN A N 1
ATOM 660 C CA . GLN A 1 83 ? -18.734 -8.306 13.291 1.00 86.44 83 GLN A CA 1
ATOM 661 C C . GLN A 1 83 ? -19.420 -6.998 13.704 1.00 86.44 83 GLN A C 1
ATOM 663 O O . GLN A 1 83 ? -19.864 -6.868 14.847 1.00 86.44 83 GLN A O 1
ATOM 668 N N . ILE A 1 84 ? -19.502 -6.025 12.792 1.00 86.44 84 ILE A N 1
ATOM 669 C CA . ILE A 1 84 ? -19.925 -4.649 13.103 1.00 86.44 84 ILE A CA 1
ATOM 670 C C . ILE A 1 84 ? -21.407 -4.426 12.753 1.00 86.44 84 ILE A C 1
ATOM 672 O O . ILE A 1 84 ? -22.067 -3.556 13.325 1.00 86.44 84 ILE A O 1
ATOM 676 N N . GLY A 1 85 ? -21.963 -5.208 11.824 1.00 86.62 85 GLY A N 1
ATOM 677 C CA . GLY A 1 85 ? -23.338 -5.064 11.339 1.00 86.62 85 GLY A CA 1
ATOM 678 C C . GLY A 1 85 ? -23.553 -3.824 10.464 1.00 86.62 85 GLY A C 1
ATOM 679 O O . GLY A 1 85 ? -24.640 -3.244 10.481 1.00 86.62 85 GLY A O 1
ATOM 680 N N . CYS A 1 86 ? -22.517 -3.385 9.741 1.00 86.62 86 CYS A N 1
ATOM 681 C CA . CYS A 1 86 ? -22.547 -2.219 8.850 1.00 86.62 86 CYS A CA 1
ATOM 682 C C . CYS A 1 86 ? -22.643 -2.617 7.370 1.00 86.62 86 CYS A C 1
ATOM 684 O O . CYS A 1 86 ? -22.408 -3.764 7.004 1.00 86.62 86 CYS A O 1
ATOM 686 N N . ASP A 1 87 ? -22.982 -1.651 6.514 1.00 90.94 87 ASP A N 1
ATOM 687 C CA . ASP A 1 87 ? -23.010 -1.855 5.063 1.00 90.94 87 ASP A CA 1
ATOM 688 C C . ASP A 1 87 ? -21.579 -2.084 4.523 1.00 90.94 87 ASP A C 1
ATOM 690 O O . ASP A 1 87 ? -20.677 -1.312 4.881 1.00 90.94 87 ASP A O 1
ATOM 694 N N . PRO A 1 88 ? -21.340 -3.093 3.661 1.00 92.31 88 PRO A N 1
ATOM 695 C CA . PRO A 1 88 ? -20.031 -3.316 3.042 1.00 92.31 88 PRO A CA 1
ATOM 696 C C . PRO A 1 88 ? -19.488 -2.080 2.310 1.00 92.31 88 PRO A C 1
ATOM 698 O O . PRO A 1 88 ? -18.288 -1.820 2.365 1.00 92.31 88 PRO A O 1
ATOM 701 N N . GLU A 1 89 ? -20.344 -1.263 1.683 1.00 93.12 89 GLU A N 1
ATOM 702 C CA . GLU A 1 89 ? -19.907 -0.026 1.025 1.00 93.12 89 GLU A CA 1
ATOM 703 C C . GLU A 1 89 ? -19.355 1.001 2.019 1.00 93.12 89 GLU A C 1
ATOM 705 O O . GLU A 1 89 ? -18.482 1.801 1.677 1.00 93.12 89 GLU A O 1
ATOM 710 N N . GLN A 1 90 ? -19.881 1.020 3.244 1.00 92.50 90 GLN A N 1
ATOM 711 C CA . GLN A 1 90 ? -19.387 1.907 4.290 1.00 92.50 90 GLN A CA 1
ATOM 712 C C . GLN A 1 90 ? -18.028 1.430 4.804 1.00 92.50 90 GLN A C 1
ATOM 714 O O . GLN A 1 90 ? -17.142 2.254 5.019 1.00 92.50 90 GLN A O 1
ATOM 719 N N . ILE A 1 91 ? -17.843 0.116 4.947 1.00 93.62 91 ILE A N 1
ATOM 720 C CA . ILE A 1 91 ? -16.562 -0.463 5.365 1.00 93.62 91 ILE A CA 1
ATOM 721 C C . ILE A 1 91 ? -15.480 -0.193 4.320 1.00 93.62 91 ILE A C 1
ATOM 723 O O . ILE A 1 91 ? -14.415 0.284 4.691 1.00 93.62 91 ILE A O 1
ATOM 727 N N . GLU A 1 92 ? -15.761 -0.394 3.031 1.00 94.38 92 GLU A N 1
ATOM 728 C CA . GLU A 1 92 ? -14.807 -0.095 1.950 1.00 94.38 92 GLU A CA 1
ATOM 729 C C . GLU A 1 92 ? -14.407 1.392 1.925 1.00 94.38 92 GLU A C 1
ATOM 731 O O . GLU A 1 92 ? -13.234 1.720 1.758 1.00 94.38 92 GLU A O 1
ATOM 736 N N . LYS A 1 93 ? -15.351 2.316 2.165 1.00 94.50 93 LYS A N 1
ATOM 737 C CA . LYS A 1 93 ? -15.037 3.756 2.261 1.00 94.50 93 LYS A CA 1
ATOM 738 C C . LYS A 1 93 ? -14.104 4.067 3.424 1.00 94.50 93 LYS A C 1
ATOM 740 O O . LYS A 1 93 ? -13.162 4.836 3.266 1.00 94.50 93 LYS A O 1
ATOM 745 N N . VAL A 1 94 ? -14.375 3.498 4.597 1.00 95.25 94 VAL A N 1
ATOM 746 C CA . VAL A 1 94 ? -13.538 3.720 5.780 1.00 95.25 94 VAL A CA 1
ATOM 747 C C . VAL A 1 94 ? -12.175 3.050 5.610 1.00 95.25 94 VAL A C 1
ATOM 749 O O . VAL A 1 94 ? -11.164 3.638 5.987 1.00 95.25 94 VAL A O 1
ATOM 752 N N . LEU A 1 95 ? -12.129 1.868 4.994 1.00 95.44 95 LEU A N 1
ATOM 753 C CA . LEU A 1 95 ? -10.889 1.185 4.646 1.00 95.44 95 LEU A CA 1
ATOM 754 C C . LEU A 1 95 ? -10.015 2.053 3.743 1.00 95.44 95 LEU A C 1
ATOM 756 O O . LEU A 1 95 ? -8.845 2.234 4.058 1.00 95.44 95 LEU A O 1
ATOM 760 N N . ASP A 1 96 ? -10.575 2.658 2.693 1.00 94.31 96 ASP A N 1
ATOM 761 C CA . ASP A 1 96 ? -9.820 3.570 1.826 1.00 94.31 96 ASP A CA 1
ATOM 762 C C . ASP A 1 96 ? -9.257 4.773 2.604 1.00 94.31 96 ASP A C 1
ATOM 764 O O . ASP A 1 96 ? -8.115 5.179 2.392 1.00 94.31 96 ASP A O 1
ATOM 768 N N . VAL A 1 97 ? -10.005 5.311 3.576 1.00 94.75 97 VAL A N 1
ATOM 769 C CA . VAL A 1 97 ? -9.495 6.372 4.462 1.00 94.75 97 VAL A CA 1
ATOM 770 C C . VAL A 1 97 ? -8.313 5.882 5.301 1.00 94.75 97 VAL A C 1
ATOM 772 O O . VAL A 1 97 ? -7.301 6.579 5.364 1.00 94.75 97 VAL A O 1
ATOM 775 N N . VAL A 1 98 ? -8.417 4.703 5.921 1.00 95.38 98 VAL A N 1
ATOM 776 C CA . VAL A 1 98 ? -7.328 4.120 6.727 1.00 95.38 98 VAL A CA 1
ATOM 777 C C . VAL A 1 98 ? -6.110 3.797 5.855 1.00 95.38 98 VAL A C 1
ATOM 779 O O . VAL A 1 98 ? -4.986 4.045 6.272 1.00 95.38 98 VAL A O 1
ATOM 782 N N . GLN A 1 99 ? -6.301 3.330 4.621 1.00 95.00 99 GLN A N 1
ATOM 783 C CA . GLN A 1 99 ? -5.210 3.059 3.676 1.00 95.00 99 GLN A CA 1
ATOM 784 C C . GLN A 1 99 ? -4.466 4.320 3.207 1.00 95.00 99 GLN A C 1
ATOM 786 O O . GLN A 1 99 ? -3.346 4.227 2.705 1.00 95.00 99 GLN A O 1
ATOM 791 N N . ASN A 1 100 ? -5.071 5.500 3.371 1.00 93.25 100 ASN A N 1
ATOM 792 C CA . ASN A 1 100 ? -4.446 6.795 3.096 1.00 93.25 100 ASN A CA 1
ATOM 793 C C . ASN A 1 100 ? -3.674 7.364 4.303 1.00 93.25 100 ASN A C 1
ATOM 795 O O . ASN A 1 100 ? -3.183 8.496 4.247 1.00 93.25 100 ASN A O 1
ATOM 799 N N . PHE A 1 101 ? -3.589 6.621 5.408 1.00 95.06 101 PHE A N 1
ATOM 800 C CA . PHE A 1 101 ? -2.759 6.990 6.550 1.00 95.06 101 PHE A CA 1
ATOM 801 C C . PHE A 1 101 ? -1.262 6.780 6.255 1.00 95.06 101 PHE A C 1
ATOM 803 O O . PHE A 1 101 ? -0.873 6.216 5.235 1.00 95.06 101 PHE A O 1
ATOM 810 N N . ASP A 1 102 ? -0.411 7.289 7.146 1.00 92.12 102 ASP A N 1
ATOM 811 C CA . ASP A 1 102 ? 1.036 7.048 7.124 1.00 92.12 102 ASP A CA 1
ATOM 812 C C . ASP A 1 102 ? 1.364 5.887 8.079 1.00 92.12 102 ASP A C 1
ATOM 814 O O . ASP A 1 102 ? 0.858 5.887 9.203 1.00 92.12 102 ASP A O 1
ATOM 818 N N . PRO A 1 103 ? 2.180 4.898 7.691 1.00 93.31 103 PRO A N 1
ATOM 819 C CA . PRO A 1 103 ? 2.936 4.784 6.442 1.00 93.31 103 PRO A CA 1
ATOM 820 C C . PRO A 1 103 ? 2.070 4.394 5.227 1.00 93.31 103 PRO A C 1
ATOM 822 O O . PRO A 1 103 ? 1.102 3.647 5.371 1.00 93.31 103 PRO A O 1
ATOM 825 N N . PRO A 1 104 ? 2.423 4.846 4.009 1.00 93.44 104 PRO A N 1
ATOM 826 C CA . PRO A 1 104 ? 1.652 4.536 2.810 1.00 93.44 104 PRO A CA 1
ATOM 827 C C . PRO A 1 104 ? 1.647 3.043 2.483 1.00 93.44 104 PRO A C 1
ATOM 829 O O . PRO A 1 104 ? 2.673 2.366 2.536 1.00 93.44 104 PRO A O 1
ATOM 832 N N . GLY A 1 105 ? 0.479 2.539 2.084 1.00 92.06 105 GLY A N 1
ATOM 833 C CA . GLY A 1 105 ? 0.267 1.113 1.836 1.00 92.06 105 GLY A CA 1
ATOM 834 C C . GLY A 1 105 ? -0.122 0.317 3.083 1.00 92.06 105 GLY A C 1
ATOM 835 O O . GLY A 1 105 ? -0.333 -0.891 2.977 1.00 92.06 105 GLY A O 1
ATOM 836 N N . VAL A 1 106 ? -0.267 0.960 4.245 1.00 95.38 106 VAL A N 1
ATOM 837 C CA . VAL A 1 106 ? -0.838 0.322 5.437 1.00 95.38 106 VAL A CA 1
ATOM 838 C C . VAL A 1 106 ? -2.293 -0.103 5.218 1.00 95.38 106 VAL A C 1
ATOM 840 O O . VAL A 1 106 ? -3.004 0.480 4.402 1.00 95.38 106 VAL A O 1
ATOM 843 N N . ALA A 1 107 ? -2.734 -1.135 5.940 1.00 95.50 107 ALA A N 1
ATOM 844 C CA . ALA A 1 107 ? -4.061 -1.742 5.818 1.00 95.50 107 ALA A CA 1
ATOM 845 C C . ALA A 1 107 ? -4.383 -2.251 4.397 1.00 95.50 107 ALA A C 1
ATOM 847 O O . ALA A 1 107 ? -5.547 -2.381 4.008 1.00 95.50 107 ALA A O 1
ATOM 848 N N . SER A 1 108 ? -3.352 -2.562 3.608 1.00 95.94 108 SER A N 1
ATOM 849 C CA . SER A 1 108 ? -3.519 -3.225 2.314 1.00 95.94 108 SER A CA 1
ATOM 850 C C . SER A 1 108 ? -3.835 -4.702 2.508 1.00 95.94 108 SER A C 1
ATOM 852 O O . SER A 1 108 ? -3.327 -5.333 3.432 1.00 95.94 108 SER A O 1
ATOM 854 N N . ARG A 1 109 ? -4.636 -5.291 1.617 1.00 94.19 109 ARG A N 1
ATOM 855 C CA . ARG A 1 109 ? -4.987 -6.723 1.679 1.00 94.19 109 ARG A CA 1
ATOM 856 C C . ARG A 1 109 ? -3.937 -7.607 1.013 1.00 94.19 109 ARG A C 1
ATOM 858 O O . ARG A 1 109 ? -3.913 -8.817 1.211 1.00 94.19 109 ARG A O 1
ATOM 865 N N . ASN A 1 110 ? -3.101 -7.025 0.156 1.00 93.81 110 ASN A N 1
ATOM 866 C CA . ASN A 1 110 ? -2.044 -7.729 -0.560 1.00 93.81 110 ASN A CA 1
ATOM 867 C C . ASN A 1 110 ? -0.936 -6.770 -1.022 1.00 93.81 110 ASN A C 1
ATOM 869 O O . ASN A 1 110 ? -1.080 -5.547 -0.975 1.00 93.81 110 ASN A O 1
ATOM 873 N N . LEU A 1 111 ? 0.177 -7.344 -1.489 1.00 92.00 111 LEU A N 1
ATOM 874 C CA . LEU A 1 111 ? 1.350 -6.598 -1.953 1.00 92.00 111 LEU A CA 1
ATOM 875 C C . LEU A 1 111 ? 1.024 -5.639 -3.107 1.00 92.00 111 LEU A C 1
ATOM 877 O O . LEU A 1 111 ? 1.543 -4.529 -3.150 1.00 92.00 111 LEU A O 1
ATOM 881 N N . GLN A 1 112 ? 0.172 -6.057 -4.044 1.00 94.44 112 GLN A N 1
ATOM 882 C CA . GLN A 1 112 ? -0.198 -5.234 -5.194 1.00 94.44 112 GLN A CA 1
ATOM 883 C C . GLN A 1 112 ? -0.905 -3.949 -4.739 1.00 94.44 112 GLN A C 1
ATOM 885 O O . GLN A 1 112 ? -0.537 -2.865 -5.181 1.00 94.44 112 GLN A O 1
ATOM 890 N N . GLU A 1 113 ? -1.874 -4.065 -3.831 1.00 93.94 113 GLU A N 1
ATOM 891 C CA . GLU A 1 113 ? -2.599 -2.941 -3.231 1.00 93.94 113 GLU A CA 1
ATOM 892 C C . GLU A 1 113 ? -1.653 -2.021 -2.444 1.00 93.94 113 GLU A C 1
ATOM 894 O O . GLU A 1 113 ? -1.671 -0.810 -2.654 1.00 93.94 113 GLU A O 1
ATOM 899 N N . CYS A 1 114 ? -0.744 -2.601 -1.653 1.00 95.12 114 CYS A N 1
ATOM 900 C CA . CYS A 1 114 ? 0.272 -1.864 -0.898 1.00 95.12 114 CYS A CA 1
ATOM 901 C C . CYS A 1 114 ? 1.149 -0.988 -1.803 1.00 95.12 114 CYS A C 1
ATOM 903 O O . CYS A 1 114 ? 1.255 0.227 -1.607 1.00 95.12 114 CYS A O 1
ATOM 905 N N . LEU A 1 115 ? 1.724 -1.584 -2.850 1.00 94.56 115 LEU A N 1
ATOM 906 C CA . LEU A 1 115 ? 2.582 -0.867 -3.793 1.00 94.56 115 LEU A CA 1
ATOM 907 C C . LEU A 1 115 ? 1.799 0.164 -4.613 1.00 94.56 115 LEU A C 1
ATOM 909 O O . LEU A 1 115 ? 2.328 1.233 -4.917 1.00 94.56 115 LEU A O 1
ATOM 913 N N . LEU A 1 116 ? 0.541 -0.123 -4.962 1.00 94.62 116 LEU A N 1
ATOM 914 C CA . LEU A 1 116 ? -0.314 0.830 -5.669 1.00 94.62 116 LEU A CA 1
ATOM 915 C C . LEU A 1 116 ? -0.603 2.069 -4.827 1.00 94.62 116 LEU A C 1
ATOM 917 O O . LEU A 1 116 ? -0.477 3.172 -5.351 1.00 94.62 116 LEU A O 1
ATOM 921 N N . LYS A 1 117 ? -0.912 1.909 -3.536 1.00 93.94 117 LYS A N 1
ATOM 922 C CA . LYS A 1 117 ? -1.140 3.039 -2.623 1.00 93.94 117 LYS A CA 1
ATOM 923 C C . LYS A 1 117 ? 0.104 3.917 -2.467 1.00 93.94 117 LYS A C 1
ATOM 925 O O . LYS A 1 117 ? 0.002 5.142 -2.484 1.00 93.94 117 LYS A O 1
ATOM 930 N N . GLN A 1 118 ? 1.293 3.318 -2.417 1.00 94.69 118 GLN A N 1
ATOM 931 C CA . GLN A 1 118 ? 2.552 4.076 -2.398 1.00 94.69 118 GLN A CA 1
ATOM 932 C C . GLN A 1 118 ? 2.772 4.873 -3.689 1.00 94.69 118 GLN A C 1
ATOM 934 O O . GLN A 1 118 ? 3.143 6.044 -3.651 1.00 94.69 118 GLN A O 1
ATOM 939 N N . VAL A 1 119 ? 2.508 4.263 -4.843 1.00 94.19 119 VAL A N 1
ATOM 940 C CA . VAL A 1 119 ? 2.621 4.923 -6.153 1.00 94.19 119 VAL A CA 1
ATOM 941 C C . VAL A 1 119 ? 1.572 6.026 -6.323 1.00 94.19 119 VAL A C 1
ATOM 943 O O . VAL A 1 119 ? 1.868 7.066 -6.916 1.00 94.19 119 VAL A O 1
ATOM 946 N N . GLU A 1 120 ? 0.376 5.833 -5.769 1.00 93.19 120 GLU A N 1
ATOM 947 C CA . GLU A 1 120 ? -0.695 6.828 -5.742 1.00 93.19 120 GLU A CA 1
ATOM 948 C C . GLU A 1 120 ? -0.301 8.065 -4.935 1.00 93.19 120 GLU A C 1
ATOM 950 O O . GLU A 1 120 ? -0.435 9.186 -5.429 1.00 93.19 120 GLU A O 1
ATOM 955 N N . GLN A 1 121 ? 0.292 7.881 -3.753 1.00 91.38 121 GLN A N 1
ATOM 956 C CA . GLN A 1 121 ? 0.791 8.990 -2.939 1.00 91.38 121 GLN A CA 1
ATOM 957 C C . GLN A 1 121 ? 1.909 9.784 -3.642 1.00 91.38 121 GLN A C 1
ATOM 959 O O . GLN A 1 121 ? 2.026 10.997 -3.459 1.00 91.38 121 GLN A O 1
ATOM 964 N N . LEU A 1 122 ? 2.709 9.119 -4.482 1.00 92.44 122 LEU A N 1
ATOM 965 C CA . LEU A 1 122 ? 3.740 9.754 -5.311 1.00 92.44 122 LEU A CA 1
ATOM 966 C C . LEU A 1 122 ? 3.176 10.439 -6.571 1.00 92.44 122 LEU A C 1
ATOM 968 O O . LEU A 1 122 ? 3.930 11.088 -7.295 1.00 92.44 122 LEU A O 1
ATOM 972 N N . GLY A 1 123 ? 1.872 10.320 -6.841 1.00 92.38 123 GLY A N 1
ATOM 973 C CA . GLY A 1 123 ? 1.225 10.891 -8.025 1.00 92.38 123 GLY A CA 1
ATOM 974 C C . GLY A 1 123 ? 1.561 10.162 -9.329 1.00 92.38 123 GLY A C 1
ATOM 975 O O . GLY A 1 123 ? 1.414 10.739 -10.404 1.00 92.38 123 GLY A O 1
ATOM 976 N N . MET A 1 124 ? 2.012 8.907 -9.246 1.00 90.94 124 MET A N 1
ATOM 977 C CA . MET A 1 124 ? 2.510 8.112 -10.377 1.00 90.94 124 MET A CA 1
ATOM 978 C C . MET A 1 124 ? 1.520 7.015 -10.823 1.00 90.94 124 MET A C 1
ATOM 980 O O . MET A 1 124 ? 1.890 6.097 -11.557 1.00 90.94 124 MET A O 1
ATOM 984 N N . THR A 1 125 ? 0.253 7.084 -10.395 1.00 86.62 125 THR A N 1
ATOM 985 C CA . THR A 1 125 ? -0.788 6.070 -10.676 1.00 86.62 125 THR A CA 1
ATOM 986 C C . THR A 1 125 ? -0.981 5.797 -12.169 1.00 86.62 125 THR A C 1
ATOM 988 O O . THR A 1 125 ? -1.169 4.647 -12.580 1.00 86.62 125 THR A O 1
ATOM 991 N N . ASP A 1 126 ? -0.922 6.850 -12.984 1.00 88.44 126 ASP A N 1
ATOM 992 C CA . ASP A 1 126 ? -1.119 6.788 -14.437 1.00 88.44 126 ASP A CA 1
ATOM 993 C C . ASP A 1 126 ? 0.191 6.632 -15.220 1.00 88.44 126 ASP A C 1
ATOM 995 O O . ASP A 1 126 ? 0.187 6.556 -16.449 1.00 88.44 126 ASP A O 1
ATOM 999 N N . GLU A 1 127 ? 1.324 6.558 -14.522 1.00 93.62 127 GLU A N 1
ATOM 1000 C CA . GLU A 1 127 ? 2.609 6.275 -15.144 1.00 93.62 127 GLU A CA 1
ATOM 1001 C C . GLU A 1 127 ? 2.795 4.775 -15.400 1.00 93.62 127 GLU A C 1
ATOM 1003 O O . GLU A 1 127 ? 2.057 3.919 -14.904 1.00 93.62 127 GLU A O 1
ATOM 1008 N N . LEU A 1 128 ? 3.849 4.438 -16.151 1.00 93.62 128 LEU A N 1
ATOM 1009 C CA . LEU A 1 128 ? 4.204 3.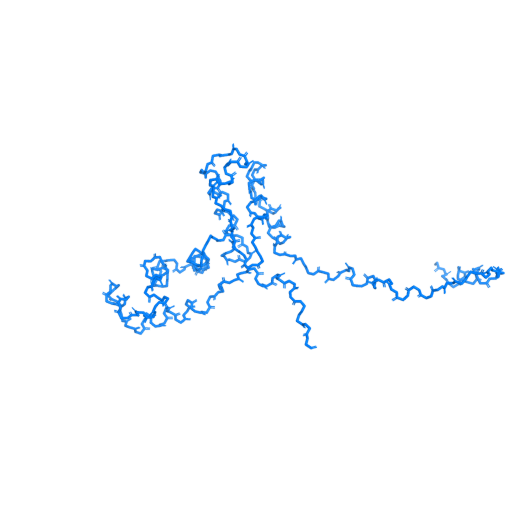057 -16.478 1.00 93.62 128 LEU A CA 1
ATOM 1010 C C . LEU A 1 128 ? 4.279 2.160 -15.230 1.00 93.62 128 LEU A C 1
ATOM 1012 O O . LEU A 1 128 ? 3.856 1.010 -15.276 1.00 93.62 128 LEU A O 1
ATOM 1016 N N . VAL A 1 129 ? 4.775 2.694 -14.111 1.00 94.69 129 VAL A N 1
ATOM 1017 C CA . VAL A 1 129 ? 4.853 1.990 -12.825 1.00 94.69 129 VAL A CA 1
ATOM 1018 C C . VAL A 1 129 ? 3.466 1.569 -12.328 1.00 94.69 129 VAL A C 1
ATOM 1020 O O . VAL A 1 129 ? 3.258 0.391 -12.034 1.00 94.69 129 VAL A O 1
ATOM 1023 N N . GLY A 1 130 ? 2.509 2.500 -12.274 1.00 94.06 130 GLY A N 1
ATOM 1024 C CA . GLY A 1 130 ? 1.149 2.216 -11.816 1.00 94.06 130 GLY A CA 1
ATOM 1025 C C . GLY A 1 130 ? 0.385 1.286 -12.761 1.00 94.06 130 GLY A C 1
ATOM 1026 O O . GLY A 1 130 ? -0.374 0.432 -12.305 1.00 94.06 130 GLY A O 1
ATOM 1027 N N . ILE A 1 131 ? 0.624 1.381 -14.073 1.00 94.94 131 ILE A N 1
ATOM 1028 C CA . ILE A 1 131 ? 0.048 0.455 -15.064 1.00 94.94 131 ILE A CA 1
ATOM 1029 C C . ILE A 1 131 ? 0.611 -0.961 -14.874 1.00 94.94 131 I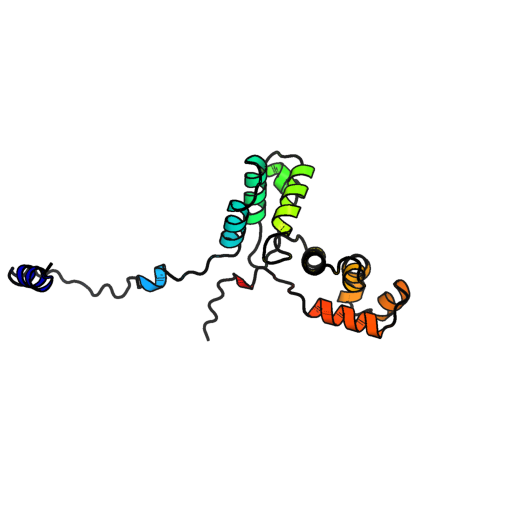LE A C 1
ATOM 1031 O O . ILE A 1 131 ? -0.151 -1.927 -14.820 1.00 94.94 131 ILE A O 1
ATOM 1035 N N . ILE A 1 132 ? 1.933 -1.098 -14.720 1.00 95.12 132 ILE A N 1
ATOM 1036 C CA . ILE A 1 132 ? 2.583 -2.397 -14.495 1.00 95.12 132 ILE A CA 1
ATOM 1037 C C . ILE A 1 132 ? 2.055 -3.057 -13.222 1.00 95.12 132 ILE A C 1
ATOM 1039 O O . ILE A 1 132 ? 1.742 -4.246 -13.245 1.00 95.12 132 ILE A O 1
ATOM 1043 N N . LEU A 1 133 ? 1.926 -2.297 -12.132 1.00 94.81 133 LEU A N 1
ATOM 1044 C CA . LEU A 1 133 ? 1.391 -2.819 -10.879 1.00 94.81 133 LEU A CA 1
ATOM 1045 C C . LEU A 1 133 ? -0.067 -3.268 -11.017 1.00 94.81 133 LEU A C 1
ATOM 1047 O O . LEU A 1 133 ? -0.405 -4.314 -10.480 1.00 94.81 133 LEU A O 1
ATOM 1051 N N . ARG A 1 134 ? -0.924 -2.542 -11.748 1.00 94.31 134 ARG A N 1
ATOM 1052 C CA . ARG A 1 134 ? -2.343 -2.907 -11.935 1.00 94.31 134 ARG A CA 1
ATOM 1053 C C . ARG A 1 134 ? -2.546 -4.123 -12.836 1.00 94.31 134 ARG A C 1
ATOM 1055 O O . ARG A 1 134 ? -3.345 -4.996 -12.511 1.00 94.31 134 ARG A O 1
ATOM 1062 N N . GLU A 1 135 ? -1.845 -4.176 -13.964 1.00 94.19 135 GLU A N 1
ATOM 1063 C CA . GLU A 1 135 ? -2.184 -5.096 -15.061 1.00 94.19 135 GLU A CA 1
ATOM 1064 C C . GLU A 1 135 ? -1.155 -6.215 -15.278 1.00 94.19 135 GLU A C 1
ATOM 1066 O O . GLU A 1 135 ? -1.463 -7.226 -15.910 1.00 94.19 135 GLU A O 1
ATOM 1071 N N . HIS A 1 136 ? 0.067 -6.060 -14.760 1.00 94.75 136 HIS A N 1
ATOM 1072 C CA . HIS A 1 136 ? 1.208 -6.924 -15.081 1.00 94.75 136 HIS A CA 1
ATOM 1073 C C . HIS A 1 136 ? 2.023 -7.367 -13.857 1.00 94.75 136 HIS A C 1
ATOM 1075 O O . HIS A 1 136 ? 3.208 -7.691 -13.985 1.00 94.75 136 HIS A O 1
ATOM 1081 N N . ILE A 1 137 ? 1.406 -7.426 -12.671 1.00 92.94 137 ILE A N 1
ATOM 1082 C CA . ILE A 1 137 ? 2.090 -7.838 -11.436 1.00 92.94 137 ILE A CA 1
ATOM 1083 C C . ILE A 1 137 ? 2.671 -9.259 -11.545 1.00 92.94 137 ILE A C 1
ATOM 1085 O O . ILE A 1 137 ? 3.830 -9.483 -11.209 1.00 92.94 137 ILE A O 1
ATOM 1089 N N . ASN A 1 138 ? 1.931 -10.196 -12.146 1.00 93.81 138 ASN A N 1
ATOM 1090 C CA . ASN A 1 138 ? 2.378 -11.581 -12.331 1.00 93.81 138 ASN A CA 1
ATOM 1091 C C . ASN A 1 138 ? 3.620 -11.669 -13.237 1.00 93.81 138 ASN A C 1
ATOM 1093 O O . ASN A 1 138 ? 4.553 -12.443 -12.998 1.00 93.81 138 ASN A O 1
ATOM 1097 N N . GLU A 1 139 ? 3.644 -10.893 -14.322 1.00 94.88 139 GLU A N 1
ATOM 1098 C CA . GLU A 1 139 ? 4.792 -10.799 -15.224 1.00 94.88 139 GLU A CA 1
ATOM 1099 C C . GLU A 1 139 ? 5.984 -10.136 -14.536 1.00 94.88 139 GLU A C 1
ATOM 1101 O O . GLU A 1 139 ? 7.120 -10.549 -14.779 1.00 94.88 139 GLU A O 1
ATOM 1106 N N . LEU A 1 140 ? 5.737 -9.138 -13.683 1.00 93.06 140 LEU A N 1
ATOM 1107 C CA . LEU A 1 140 ? 6.766 -8.463 -12.903 1.00 93.06 140 LEU A CA 1
ATOM 1108 C C . LEU A 1 140 ? 7.426 -9.438 -11.915 1.00 93.06 140 LEU A C 1
ATOM 1110 O O . LEU A 1 140 ? 8.649 -9.585 -11.935 1.00 93.06 140 LEU A O 1
ATOM 1114 N N . GLU A 1 141 ? 6.631 -10.175 -11.134 1.00 91.06 141 GLU A N 1
ATOM 1115 C CA . GLU A 1 141 ? 7.101 -11.177 -10.164 1.00 91.06 141 GLU A CA 1
ATOM 1116 C C . GLU A 1 141 ? 7.919 -12.288 -10.830 1.00 91.06 141 GLU A C 1
ATOM 1118 O O . GLU A 1 141 ? 8.994 -12.677 -10.368 1.00 91.06 141 GLU A O 1
ATOM 1123 N N . THR A 1 142 ? 7.445 -12.769 -11.979 1.00 94.12 142 THR A N 1
ATOM 1124 C CA . THR A 1 142 ? 8.121 -13.818 -12.756 1.00 94.12 142 THR A CA 1
ATOM 1125 C C . THR A 1 142 ? 9.233 -13.286 -13.664 1.00 94.12 142 THR A C 1
ATOM 1127 O O . THR A 1 142 ? 9.814 -14.050 -14.441 1.00 94.12 142 THR A O 1
ATOM 1130 N N . ARG A 1 143 ? 9.555 -11.986 -13.574 1.00 93.88 143 ARG A N 1
ATOM 1131 C CA . ARG A 1 143 ? 10.588 -11.286 -14.358 1.00 93.88 143 ARG A CA 1
ATOM 1132 C C . ARG A 1 143 ? 10.414 -11.423 -15.875 1.00 93.88 143 ARG A C 1
ATOM 1134 O O . ARG A 1 143 ? 11.378 -11.343 -16.640 1.00 93.88 143 ARG A O 1
ATOM 1141 N N . ARG A 1 144 ? 9.177 -11.602 -16.346 1.00 95.19 144 ARG A N 1
ATOM 1142 C CA . ARG A 1 144 ? 8.804 -11.678 -17.768 1.00 95.19 144 ARG A CA 1
ATOM 1143 C C . ARG A 1 144 ? 8.675 -10.285 -18.394 1.00 95.19 144 ARG A C 1
ATOM 1145 O O . ARG A 1 144 ? 7.703 -9.990 -19.084 1.00 95.19 144 ARG A O 1
ATOM 1152 N N . TYR A 1 145 ? 9.685 -9.434 -18.226 1.00 95.94 145 TYR A N 1
ATOM 1153 C CA . TYR A 1 145 ? 9.659 -8.035 -18.683 1.00 95.94 145 TYR A CA 1
ATOM 1154 C C . TYR A 1 145 ? 9.447 -7.882 -20.197 1.00 95.94 145 TYR A C 1
ATOM 1156 O O . TYR A 1 145 ? 8.825 -6.924 -20.642 1.00 95.94 145 TYR A O 1
ATOM 1164 N N . GLN A 1 146 ? 9.884 -8.861 -20.998 1.00 95.62 146 GLN A N 1
ATOM 1165 C CA . GLN A 1 146 ? 9.628 -8.871 -22.443 1.00 95.62 146 GLN A CA 1
ATOM 1166 C C . GLN A 1 146 ? 8.132 -8.950 -22.785 1.00 95.62 146 GLN A C 1
ATOM 1168 O O . GLN A 1 146 ? 7.710 -8.417 -23.810 1.00 95.62 146 GLN A O 1
ATOM 1173 N N . VAL A 1 147 ? 7.335 -9.627 -21.951 1.00 95.94 147 VAL A N 1
ATOM 1174 C CA . VAL A 1 147 ? 5.879 -9.726 -22.123 1.00 95.94 147 VAL A CA 1
ATOM 1175 C C . VAL A 1 147 ? 5.237 -8.378 -21.816 1.00 95.94 147 VAL A C 1
ATOM 1177 O O . VAL A 1 147 ? 4.440 -7.899 -22.614 1.00 95.94 147 VAL A O 1
ATOM 1180 N N . ILE A 1 148 ? 5.664 -7.728 -20.730 1.00 95.25 148 ILE A N 1
ATOM 1181 C CA . ILE A 1 148 ? 5.208 -6.386 -20.340 1.00 95.25 148 ILE A CA 1
ATOM 1182 C C . ILE A 1 148 ? 5.510 -5.372 -21.449 1.00 95.25 148 ILE A C 1
ATOM 1184 O O . ILE A 1 148 ? 4.604 -4.703 -21.934 1.00 95.25 148 ILE A O 1
ATOM 1188 N N . ALA A 1 149 ? 6.763 -5.318 -21.916 1.00 96.38 149 ALA A N 1
ATOM 1189 C CA . ALA A 1 149 ? 7.193 -4.407 -22.978 1.00 96.38 149 ALA A CA 1
ATOM 1190 C C . ALA A 1 149 ? 6.373 -4.592 -24.264 1.00 96.38 149 ALA A C 1
ATOM 1192 O O . ALA A 1 149 ? 5.974 -3.623 -24.907 1.00 96.38 149 ALA A O 1
ATOM 1193 N N . ARG A 1 150 ? 6.078 -5.848 -24.630 1.00 96.25 150 ARG A N 1
ATOM 1194 C CA . ARG A 1 150 ? 5.261 -6.165 -25.806 1.00 96.25 150 ARG A CA 1
ATOM 1195 C C . ARG A 1 150 ? 3.801 -5.750 -25.626 1.00 96.25 150 ARG A C 1
ATOM 1197 O O . ARG A 1 150 ? 3.232 -5.201 -26.565 1.00 96.25 150 ARG A O 1
ATOM 1204 N N . ASN A 1 151 ? 3.210 -6.038 -24.469 1.00 95.56 151 ASN A N 1
ATOM 1205 C CA . ASN A 1 151 ? 1.801 -5.760 -24.194 1.00 95.56 151 ASN A CA 1
ATOM 1206 C C . ASN A 1 151 ? 1.535 -4.255 -24.114 1.00 95.56 151 ASN A C 1
ATOM 1208 O O . ASN A 1 151 ? 0.596 -3.771 -24.738 1.00 95.56 151 ASN A O 1
ATOM 1212 N N . LEU A 1 152 ? 2.405 -3.522 -23.419 1.00 94.81 152 LEU A N 1
ATOM 1213 C CA . LEU A 1 152 ? 2.301 -2.073 -23.246 1.00 94.81 152 LEU A CA 1
ATOM 1214 C C . LEU A 1 152 ? 2.899 -1.273 -24.414 1.00 94.81 152 LEU A C 1
ATOM 1216 O O . LEU A 1 152 ? 2.768 -0.056 -24.449 1.00 94.81 152 LEU A O 1
ATOM 1220 N N . GLN A 1 153 ? 3.552 -1.943 -25.371 1.00 95.94 153 GLN A N 1
ATOM 1221 C CA . GLN A 1 153 ? 4.231 -1.321 -26.516 1.00 95.94 153 GLN A CA 1
ATOM 1222 C C . GLN A 1 153 ? 5.274 -0.262 -26.116 1.00 95.94 153 GLN A C 1
ATOM 1224 O O . GLN A 1 153 ? 5.471 0.730 -26.818 1.00 95.94 153 GLN A O 1
ATOM 1229 N N . VAL A 1 154 ? 5.974 -0.496 -25.005 1.00 96.06 154 VAL A N 1
ATOM 1230 C CA . VAL A 1 154 ? 7.028 0.385 -24.486 1.00 96.06 154 VAL A CA 1
ATOM 1231 C C . VAL A 1 154 ? 8.417 -0.244 -24.656 1.00 96.06 154 VAL A C 1
ATOM 1233 O O . VAL A 1 154 ? 8.543 -1.473 -24.723 1.00 96.06 154 VAL A O 1
ATOM 1236 N N . PRO A 1 155 ? 9.486 0.567 -24.726 1.00 96.69 155 PRO A N 1
ATOM 1237 C CA . PRO A 1 155 ? 10.860 0.082 -24.703 1.00 96.69 155 PRO A CA 1
ATOM 1238 C C . PRO A 1 155 ? 11.159 -0.822 -23.502 1.00 96.69 155 PRO A C 1
ATOM 1240 O O . PRO A 1 155 ? 10.701 -0.590 -22.385 1.00 96.69 155 PRO A O 1
ATOM 1243 N N . MET A 1 156 ? 12.002 -1.834 -23.722 1.00 95.88 156 MET A N 1
ATOM 1244 C CA . MET A 1 156 ? 12.453 -2.734 -22.653 1.00 95.88 156 MET A CA 1
ATOM 1245 C C . MET A 1 156 ? 13.170 -1.975 -21.526 1.00 95.88 156 MET A C 1
ATOM 1247 O O . MET A 1 156 ? 13.011 -2.328 -20.360 1.00 95.88 156 MET A O 1
ATOM 1251 N N . ASP A 1 157 ? 13.931 -0.933 -21.865 1.00 96.50 157 ASP A N 1
ATOM 1252 C CA . ASP A 1 157 ? 14.654 -0.117 -20.885 1.00 96.50 157 ASP A CA 1
ATOM 1253 C C . ASP A 1 157 ? 13.701 0.619 -19.933 1.00 96.50 157 ASP A C 1
ATOM 1255 O O . ASP A 1 157 ? 13.973 0.681 -18.734 1.00 96.50 157 ASP A O 1
ATOM 1259 N N . ASP A 1 158 ? 12.546 1.077 -20.425 1.00 96.12 158 ASP A N 1
ATOM 1260 C CA . ASP A 1 158 ? 11.530 1.740 -19.600 1.00 96.12 158 ASP A CA 1
ATOM 1261 C C . ASP A 1 158 ? 10.882 0.746 -18.627 1.00 96.12 158 ASP A C 1
ATOM 1263 O O . ASP A 1 158 ? 10.705 1.052 -17.448 1.00 96.12 158 ASP A O 1
ATOM 1267 N N . VAL A 1 159 ? 10.609 -0.487 -19.079 1.00 96.06 159 VAL A N 1
ATOM 1268 C CA . VAL A 1 159 ? 10.106 -1.564 -18.205 1.00 96.06 159 VAL A CA 1
ATOM 1269 C C . VAL A 1 159 ? 11.126 -1.923 -17.129 1.00 96.06 159 VAL A C 1
ATOM 1271 O O . VAL A 1 159 ? 10.758 -2.106 -15.971 1.00 96.06 159 VAL A O 1
ATOM 1274 N N . LEU A 1 160 ? 12.411 -2.016 -17.482 1.00 95.50 160 LEU A N 1
ATOM 1275 C CA . LEU A 1 160 ? 13.477 -2.281 -16.513 1.00 95.50 160 LEU A CA 1
ATOM 1276 C C . LEU A 1 160 ? 13.621 -1.134 -15.505 1.00 95.50 160 LEU A C 1
ATOM 1278 O O . LEU A 1 160 ? 13.824 -1.391 -14.317 1.00 95.50 160 LEU A O 1
ATOM 1282 N N . GLY A 1 161 ? 13.487 0.113 -15.962 1.00 96.19 161 GLY A N 1
ATOM 1283 C CA . GLY A 1 161 ? 13.455 1.297 -15.108 1.00 96.19 161 GLY A CA 1
ATOM 1284 C C . GLY A 1 161 ? 12.295 1.254 -14.115 1.00 96.19 161 GLY A C 1
ATOM 1285 O O . GLY A 1 161 ? 12.517 1.379 -12.910 1.00 96.19 161 GLY A O 1
ATOM 1286 N N . ALA A 1 162 ? 11.083 0.984 -14.602 1.00 94.81 162 ALA A N 1
ATOM 1287 C CA . ALA A 1 162 ? 9.892 0.848 -13.770 1.00 94.81 162 ALA A CA 1
ATOM 1288 C C . ALA A 1 162 ? 10.013 -0.318 -12.775 1.00 94.81 162 ALA A C 1
ATOM 1290 O O . ALA A 1 162 ? 9.742 -0.146 -11.591 1.00 94.81 162 ALA A O 1
ATOM 1291 N N . ALA A 1 163 ? 10.502 -1.484 -13.207 1.00 94.62 163 ALA A N 1
ATOM 1292 C CA . ALA A 1 163 ? 10.716 -2.634 -12.328 1.00 94.62 163 ALA A CA 1
ATOM 1293 C C . ALA A 1 163 ? 11.742 -2.341 -11.221 1.00 94.62 163 ALA A C 1
ATOM 1295 O O . ALA A 1 163 ? 11.554 -2.744 -10.070 1.00 94.62 163 ALA A O 1
ATOM 1296 N N . LYS A 1 164 ? 12.819 -1.615 -11.548 1.00 95.25 164 LYS A N 1
ATOM 1297 C CA . LYS A 1 164 ? 13.816 -1.174 -10.566 1.00 95.25 164 LYS A CA 1
ATOM 1298 C C . LYS A 1 164 ? 13.217 -0.195 -9.558 1.00 95.25 164 LYS A C 1
ATOM 1300 O O . LYS A 1 164 ? 13.535 -0.299 -8.379 1.00 95.25 164 LYS A O 1
ATOM 1305 N N . PHE A 1 165 ? 12.375 0.727 -10.018 1.00 95.19 165 PHE A N 1
ATOM 1306 C CA . PHE A 1 165 ? 11.660 1.654 -9.146 1.00 95.19 165 PHE A CA 1
ATOM 1307 C C . PHE A 1 165 ? 10.721 0.908 -8.190 1.00 95.19 165 PHE A C 1
ATOM 1309 O O . PHE A 1 165 ? 10.836 1.086 -6.984 1.00 95.19 165 PHE A O 1
ATOM 1316 N N . ILE A 1 166 ? 9.883 0.002 -8.710 1.00 93.94 166 ILE A N 1
ATOM 1317 C CA . ILE A 1 166 ? 8.964 -0.817 -7.901 1.00 93.94 166 ILE A CA 1
ATOM 1318 C C . ILE A 1 166 ? 9.729 -1.637 -6.858 1.00 93.94 166 ILE A C 1
ATOM 1320 O O . ILE A 1 166 ? 9.311 -1.721 -5.712 1.00 93.94 166 ILE A O 1
ATOM 1324 N N . SER A 1 167 ? 10.884 -2.197 -7.225 1.00 91.44 167 SER A N 1
ATOM 1325 C CA . SER A 1 167 ? 11.727 -2.962 -6.292 1.00 91.44 167 SER A CA 1
ATOM 1326 C C . SER A 1 167 ? 12.337 -2.113 -5.166 1.00 91.44 167 SER A C 1
ATOM 1328 O O . SER A 1 167 ? 12.906 -2.675 -4.235 1.00 91.44 167 SER A O 1
ATOM 1330 N N . GLY A 1 168 ? 12.299 -0.783 -5.285 1.00 92.50 168 GLY A N 1
ATOM 1331 C CA . GLY A 1 168 ? 12.754 0.156 -4.261 1.00 92.50 168 GLY A CA 1
ATOM 1332 C C . GLY A 1 168 ? 11.639 0.693 -3.361 1.00 92.50 168 GLY A C 1
ATOM 1333 O O . GLY A 1 168 ? 11.950 1.434 -2.433 1.00 92.50 168 GLY A O 1
ATOM 1334 N N . LEU A 1 169 ? 10.377 0.354 -3.639 1.00 92.94 169 LEU A N 1
ATOM 1335 C CA . LEU A 1 169 ? 9.240 0.643 -2.763 1.00 92.94 169 LEU A CA 1
ATOM 1336 C C . LEU A 1 169 ? 9.265 -0.271 -1.530 1.00 92.94 169 LEU A C 1
ATOM 1338 O O . LEU A 1 169 ? 9.971 -1.283 -1.522 1.00 92.94 169 LEU A O 1
ATOM 1342 N N . ASP A 1 170 ? 8.501 0.080 -0.496 1.00 91.94 170 ASP A N 1
ATOM 1343 C CA . ASP A 1 170 ? 8.494 -0.665 0.763 1.00 91.94 170 ASP A CA 1
ATOM 1344 C C . ASP A 1 170 ? 7.376 -1.720 0.782 1.00 91.94 170 ASP A C 1
ATOM 1346 O O . ASP A 1 170 ? 6.208 -1.377 0.928 1.00 91.94 170 ASP A O 1
ATOM 1350 N N . PRO A 1 171 ? 7.669 -3.023 0.666 1.00 90.69 171 PRO A N 1
ATOM 1351 C CA . PRO A 1 171 ? 6.631 -4.044 0.717 1.00 90.69 171 PRO A CA 1
ATOM 1352 C C . PRO A 1 171 ? 6.072 -4.276 2.130 1.00 90.69 171 PRO A C 1
ATOM 1354 O O . PRO A 1 171 ? 5.137 -5.060 2.257 1.00 90.69 171 PRO A O 1
ATOM 1357 N N . ARG A 1 172 ? 6.648 -3.702 3.196 1.00 91.88 172 ARG A N 1
ATOM 1358 C CA . ARG A 1 172 ? 6.224 -3.933 4.591 1.00 91.88 172 ARG A CA 1
ATOM 1359 C C . ARG A 1 172 ? 6.199 -2.611 5.358 1.00 91.88 172 ARG A C 1
ATOM 1361 O O . ARG A 1 172 ? 7.072 -2.379 6.202 1.00 91.88 172 ARG A O 1
ATOM 1368 N N . PRO A 1 173 ? 5.201 -1.754 5.086 1.00 89.25 173 PRO A N 1
ATOM 1369 C CA . PRO A 1 173 ? 5.140 -0.410 5.654 1.00 89.25 173 PRO A CA 1
ATOM 1370 C C . PRO A 1 173 ? 5.100 -0.411 7.193 1.00 89.25 173 PRO A C 1
ATOM 1372 O O . PRO A 1 173 ? 5.590 0.523 7.824 1.00 89.25 173 PRO A O 1
ATOM 1375 N N . GLY A 1 174 ? 4.585 -1.474 7.825 1.00 88.38 174 GLY A N 1
ATOM 1376 C CA . GLY A 1 174 ? 4.554 -1.612 9.285 1.00 88.38 174 GLY A CA 1
ATOM 1377 C C . GLY A 1 174 ? 5.919 -1.837 9.948 1.00 88.38 174 GLY A C 1
ATOM 1378 O O . GLY A 1 174 ? 6.095 -1.507 11.124 1.00 88.38 174 GLY A O 1
ATOM 1379 N N . SER A 1 175 ? 6.920 -2.294 9.186 1.00 88.12 175 SER A N 1
ATOM 1380 C CA . SER A 1 175 ? 8.226 -2.725 9.709 1.00 88.12 175 SER A CA 1
ATOM 1381 C C . SER A 1 175 ? 8.999 -1.632 10.457 1.00 88.12 175 SER A C 1
ATOM 1383 O O . SER A 1 175 ? 9.802 -1.931 11.340 1.00 88.12 175 SER A O 1
ATOM 1385 N N . GLN A 1 176 ? 8.728 -0.354 10.172 1.00 85.44 176 GLN A N 1
ATOM 1386 C CA . GLN A 1 176 ? 9.339 0.771 10.887 1.00 85.44 176 GLN A CA 1
ATOM 1387 C C . GLN A 1 176 ? 8.858 0.915 12.347 1.00 85.44 176 GLN A C 1
ATOM 1389 O O . GLN A 1 176 ? 9.504 1.611 13.137 1.00 85.44 176 GLN A O 1
ATOM 1394 N N . TYR A 1 177 ? 7.751 0.257 12.712 1.00 84.25 177 TYR A N 1
ATOM 1395 C CA . TYR A 1 177 ? 7.176 0.245 14.063 1.00 84.25 177 TYR A CA 1
ATOM 1396 C C . TYR A 1 177 ? 7.332 -1.099 14.781 1.00 84.25 177 TYR A C 1
ATOM 1398 O O . TYR A 1 177 ? 7.040 -1.174 15.979 1.00 84.25 177 TYR A O 1
ATOM 1406 N N . SER A 1 178 ? 7.795 -2.149 14.095 1.00 77.62 178 SER A N 1
ATOM 1407 C CA . SER A 1 178 ? 8.079 -3.432 14.737 1.00 77.62 178 SER A CA 1
ATOM 1408 C C . SER A 1 178 ? 9.182 -3.254 15.780 1.00 77.62 178 SER A C 1
ATOM 1410 O O . SER A 1 178 ? 10.293 -2.811 15.484 1.00 77.62 178 SER A O 1
ATOM 1412 N N . GLN A 1 179 ? 8.875 -3.611 17.027 1.00 64.56 179 GLN A N 1
ATOM 1413 C CA . GLN A 1 179 ? 9.836 -3.645 18.129 1.00 64.56 179 GLN A CA 1
ATOM 1414 C C . GLN A 1 179 ? 10.674 -4.931 18.058 1.00 64.56 179 GLN A C 1
ATOM 1416 O O . GLN A 1 179 ? 10.710 -5.707 19.008 1.00 64.56 179 GLN A O 1
ATOM 1421 N N . GLU A 1 180 ? 11.340 -5.192 16.931 1.00 55.41 180 GLU A N 1
ATOM 1422 C CA . GLU A 1 180 ? 12.462 -6.128 16.964 1.00 55.41 180 GLU A CA 1
ATOM 1423 C C . GLU A 1 180 ? 13.628 -5.401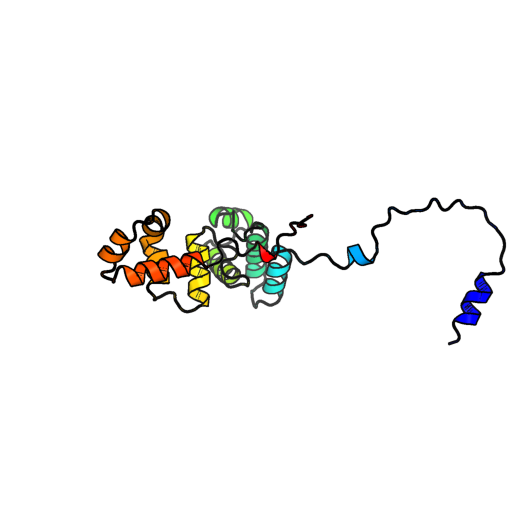 17.639 1.00 55.41 180 GLU A C 1
ATOM 1425 O O . GLU A 1 180 ? 14.324 -4.586 17.030 1.00 55.41 180 GLU A O 1
ATOM 1430 N N . ASP A 1 181 ? 13.810 -5.668 18.936 1.00 44.59 181 ASP A N 1
ATOM 1431 C CA . ASP A 1 181 ? 15.080 -5.456 19.623 1.00 44.59 181 ASP A CA 1
ATOM 1432 C C . ASP A 1 181 ? 16.161 -6.172 18.805 1.00 44.59 181 ASP A C 1
ATOM 1434 O O . ASP A 1 181 ? 16.347 -7.388 18.897 1.00 44.59 181 ASP A O 1
ATOM 1438 N N . VAL A 1 182 ? 16.870 -5.418 17.962 1.00 43.50 182 VAL A N 1
ATOM 1439 C CA . VAL A 1 182 ? 18.092 -5.883 17.307 1.00 43.50 182 VAL A CA 1
ATOM 1440 C C . VAL A 1 182 ? 19.154 -5.994 18.400 1.00 43.50 182 VAL A C 1
ATOM 1442 O O . VAL A 1 182 ? 19.998 -5.116 18.576 1.00 43.50 182 VAL A O 1
ATOM 1445 N N . HIS A 1 183 ? 19.082 -7.067 19.184 1.00 35.34 183 HIS A N 1
ATOM 1446 C CA . HIS A 1 183 ? 20.165 -7.496 20.051 1.00 35.34 183 HIS A CA 1
ATOM 1447 C C . HIS A 1 183 ? 21.311 -7.980 19.156 1.00 35.34 183 HIS A C 1
ATOM 1449 O O . HIS A 1 183 ? 21.232 -9.056 18.561 1.00 35.34 183 HIS A O 1
ATOM 1455 N N . TYR A 1 184 ? 22.354 -7.156 19.039 1.00 37.16 184 TYR A N 1
ATOM 1456 C CA . TYR A 1 184 ? 23.645 -7.528 18.454 1.00 37.16 184 TYR A CA 1
ATOM 1457 C C . TYR A 1 184 ? 24.614 -7.997 19.543 1.00 37.16 184 TYR A C 1
ATOM 1459 O O . TYR A 1 184 ? 24.579 -7.408 20.649 1.00 37.16 184 TYR A O 1
#

pLDDT: mean 83.51, std 18.36, range [35.34, 96.69]

Radius of gyration: 26.38 Å; chains: 1; bounding box: 47×41×92 Å

Secondary structure (DSSP, 8-state):
--HHHHHHTTSSS----------TTSPPHHHHT-PPPPHHHHHHHHHHHS---HHHHHHHHHHHHTB-TTSBB-S-HHHHHHHH---HHHHHHHHHHHHTSSSTTTTBSSHHHHHHHHHHHTT-TTSHHHHHHHH-HHHHHTT-HHHHHHHHT--HHHHHHHHHHHTTS-S-GGGGT-------